Protein AF-A0A6G3WTH9-F1 (afdb_monomer_lite)

Structure (mmCIF, N/CA/C/O backbone):
data_AF-A0A6G3WTH9-F1
#
_entry.id   AF-A0A6G3WTH9-F1
#
loop_
_atom_site.group_PDB
_atom_site.id
_atom_site.type_symbol
_atom_site.label_atom_id
_atom_site.label_alt_id
_atom_site.label_comp_id
_atom_site.label_asym_id
_atom_site.label_entity_id
_atom_site.label_seq_id
_atom_site.pdbx_PDB_ins_code
_atom_site.Cartn_x
_atom_site.Cartn_y
_atom_site.Cartn_z
_atom_site.occupancy
_atom_site.B_iso_or_equiv
_atom_site.auth_seq_id
_atom_site.auth_comp_id
_atom_site.auth_asym_id
_atom_site.auth_atom_id
_atom_site.pdbx_PDB_model_num
ATOM 1 N N . THR A 1 1 ? 22.459 -7.379 -3.819 1.00 84.38 1 THR A N 1
ATOM 2 C CA . THR A 1 1 ? 21.627 -8.199 -4.726 1.00 84.38 1 THR A CA 1
ATOM 3 C C . THR A 1 1 ? 22.446 -9.076 -5.655 1.00 84.38 1 THR A C 1
ATOM 5 O O . THR A 1 1 ? 22.288 -10.279 -5.561 1.00 84.38 1 THR A O 1
ATOM 8 N N . VAL A 1 2 ? 23.365 -8.539 -6.473 1.00 90.06 2 VAL A N 1
ATOM 9 C CA . VAL A 1 2 ? 24.174 -9.341 -7.427 1.00 90.06 2 VAL A CA 1
ATOM 10 C C . VAL A 1 2 ? 24.907 -10.521 -6.771 1.00 90.06 2 VAL A C 1
ATOM 12 O O . VAL A 1 2 ? 24.805 -11.650 -7.240 1.00 90.06 2 VAL A O 1
ATOM 15 N N . GLN A 1 3 ? 25.623 -10.276 -5.668 1.00 92.31 3 GLN A N 1
ATOM 16 C CA . GLN A 1 3 ? 26.340 -11.334 -4.942 1.00 92.31 3 GLN A CA 1
ATOM 17 C C . GLN A 1 3 ? 25.394 -12.414 -4.397 1.00 92.31 3 GLN A C 1
ATOM 19 O O . GLN A 1 3 ? 25.683 -13.594 -4.553 1.00 92.31 3 GLN A O 1
ATOM 24 N N . ALA A 1 4 ? 24.259 -12.012 -3.815 1.00 92.44 4 ALA A N 1
ATOM 25 C CA . ALA A 1 4 ? 23.253 -12.938 -3.295 1.00 92.44 4 ALA A CA 1
ATOM 26 C C . ALA A 1 4 ? 22.642 -13.794 -4.417 1.00 92.44 4 ALA A C 1
ATOM 28 O O . ALA A 1 4 ? 22.659 -15.012 -4.329 1.00 92.44 4 ALA A O 1
ATOM 29 N N . ALA A 1 5 ? 22.230 -13.174 -5.529 1.00 92.81 5 ALA A N 1
ATOM 30 C CA . ALA A 1 5 ? 21.673 -13.885 -6.680 1.00 92.81 5 ALA A CA 1
ATOM 31 C C . ALA A 1 5 ? 22.650 -14.917 -7.271 1.00 92.81 5 ALA A C 1
ATOM 33 O O . ALA A 1 5 ? 22.243 -16.016 -7.637 1.00 92.81 5 ALA A O 1
ATOM 34 N N . ARG A 1 6 ? 23.953 -14.601 -7.319 1.00 93.69 6 ARG A N 1
ATOM 35 C CA . ARG A 1 6 ? 24.988 -15.562 -7.739 1.00 93.69 6 ARG A CA 1
ATOM 36 C C . ARG A 1 6 ? 25.170 -16.703 -6.740 1.00 93.69 6 ARG A C 1
ATOM 38 O O . ARG A 1 6 ? 25.320 -17.844 -7.167 1.00 93.69 6 ARG A O 1
ATOM 45 N N . ALA A 1 7 ? 25.183 -16.399 -5.443 1.00 95.75 7 ALA A N 1
ATOM 46 C CA . ALA A 1 7 ? 25.324 -17.404 -4.391 1.00 95.75 7 ALA A CA 1
ATOM 47 C C . ALA A 1 7 ? 24.156 -18.402 -4.410 1.00 95.75 7 ALA A C 1
ATOM 49 O O . ALA A 1 7 ? 24.383 -19.609 -4.349 1.00 95.75 7 ALA A O 1
ATOM 50 N N . ASP A 1 8 ? 22.940 -17.894 -4.602 1.00 95.12 8 ASP A N 1
ATOM 51 C CA . ASP A 1 8 ? 21.710 -18.686 -4.631 1.00 95.12 8 ASP A CA 1
ATOM 52 C C . ASP A 1 8 ? 21.430 -19.320 -6.004 1.00 95.12 8 ASP A C 1
ATOM 54 O O . ASP A 1 8 ? 20.481 -20.088 -6.142 1.00 95.12 8 ASP A O 1
ATOM 58 N N . ARG A 1 9 ? 22.255 -19.025 -7.023 1.00 94.88 9 ARG A N 1
ATOM 59 C CA . ARG A 1 9 ? 22.055 -19.446 -8.424 1.00 94.88 9 ARG A CA 1
ATOM 60 C C . ARG A 1 9 ? 20.653 -19.102 -8.938 1.00 94.88 9 ARG A C 1
ATOM 62 O O . ARG A 1 9 ? 19.998 -19.931 -9.564 1.00 94.88 9 ARG A O 1
ATOM 69 N N . ALA A 1 10 ? 20.205 -17.883 -8.649 1.00 96.19 10 ALA A N 1
ATOM 70 C CA . ALA A 1 10 ? 18.892 -17.406 -9.053 1.00 96.19 10 ALA A CA 1
ATOM 71 C C . ALA A 1 10 ? 18.735 -17.435 -10.583 1.00 96.19 10 ALA A C 1
ATOM 73 O O . ALA A 1 10 ? 19.622 -16.994 -11.312 1.00 96.19 10 ALA A O 1
ATOM 74 N N . ASP A 1 11 ? 17.584 -17.914 -11.044 1.00 97.06 11 ASP A N 1
ATOM 75 C CA . ASP A 1 11 ? 17.131 -17.914 -12.440 1.00 97.06 11 ASP A CA 1
ATOM 76 C C . ASP A 1 11 ? 16.075 -16.826 -12.718 1.00 97.06 11 ASP A C 1
ATOM 78 O O . ASP A 1 11 ? 15.729 -16.566 -13.868 1.00 97.06 11 ASP A O 1
ATOM 82 N N . LEU A 1 12 ? 15.589 -16.163 -11.666 1.00 97.06 12 LEU A N 1
ATOM 83 C CA . LEU A 1 12 ? 14.610 -15.082 -11.693 1.00 97.06 12 LEU A CA 1
ATOM 84 C C . LEU A 1 12 ? 14.844 -14.144 -10.504 1.00 97.06 12 LEU A C 1
ATOM 86 O O . LEU A 1 12 ? 15.147 -14.579 -9.392 1.00 97.06 12 LEU A O 1
ATOM 90 N N . LEU A 1 13 ? 14.626 -12.847 -10.714 1.00 96.75 13 LEU A N 1
ATOM 91 C CA . LEU A 1 13 ? 14.564 -11.860 -9.642 1.00 96.75 13 LEU A CA 1
ATOM 92 C C . LEU A 1 13 ? 13.129 -11.358 -9.447 1.00 96.75 13 LEU A C 1
ATOM 94 O O . LEU A 1 13 ? 12.398 -11.120 -10.403 1.00 96.75 13 LEU A O 1
ATOM 98 N N . ILE A 1 14 ? 12.729 -11.154 -8.194 1.00 95.12 14 ILE A N 1
ATOM 99 C CA . ILE A 1 14 ? 11.454 -10.518 -7.847 1.00 95.12 14 ILE A CA 1
ATOM 100 C C . ILE A 1 14 ? 11.760 -9.249 -7.062 1.00 95.12 14 ILE A C 1
ATOM 102 O O . ILE A 1 14 ? 12.599 -9.244 -6.160 1.00 95.12 14 ILE A O 1
ATOM 106 N N . THR A 1 15 ? 11.090 -8.158 -7.411 1.00 94.50 15 THR A N 1
ATOM 107 C CA . THR A 1 15 ? 11.250 -6.874 -6.729 1.00 94.50 15 THR A CA 1
ATOM 108 C C . THR A 1 15 ? 9.917 -6.166 -6.539 1.00 94.50 15 THR A C 1
ATOM 110 O O . THR A 1 15 ? 8.869 -6.670 -6.929 1.00 94.50 15 THR A O 1
ATOM 113 N N . SER A 1 16 ? 9.951 -4.985 -5.931 1.00 91.06 16 SER A N 1
ATOM 114 C CA . SER A 1 16 ? 8.817 -4.066 -5.878 1.00 91.06 16 SER A CA 1
ATOM 115 C C . SER A 1 16 ? 9.135 -2.774 -6.623 1.00 91.06 16 SER A C 1
ATOM 117 O O . SER A 1 16 ? 10.304 -2.436 -6.824 1.00 91.06 16 SER A O 1
ATOM 119 N N . VAL A 1 17 ? 8.092 -2.010 -6.947 1.00 87.69 17 VAL A N 1
ATOM 120 C CA . VAL A 1 17 ? 8.199 -0.656 -7.529 1.00 87.69 17 VAL A CA 1
ATOM 121 C C . VAL A 1 17 ? 8.953 0.349 -6.645 1.00 87.69 17 VAL A C 1
ATOM 123 O O . VAL A 1 17 ? 9.206 1.462 -7.075 1.00 87.69 17 VAL A O 1
ATOM 126 N N . LEU A 1 18 ? 9.317 -0.028 -5.413 1.00 83.31 18 LEU A N 1
ATOM 127 C CA . LEU A 1 18 ? 10.102 0.786 -4.479 1.00 83.31 18 LEU A CA 1
ATOM 128 C C . LEU A 1 18 ? 11.569 0.321 -4.371 1.00 83.31 18 LEU A C 1
ATOM 130 O O . LEU A 1 18 ? 12.326 0.841 -3.553 1.00 83.31 18 LEU A O 1
ATOM 134 N N . CYS A 1 19 ? 11.981 -0.697 -5.138 1.00 86.94 19 CYS A N 1
ATOM 135 C CA . CYS A 1 19 ? 13.286 -1.354 -5.004 1.00 86.94 19 CYS A CA 1
ATOM 136 C C . CYS A 1 19 ? 14.000 -1.513 -6.361 1.00 86.94 19 CYS A C 1
ATOM 138 O O . CYS A 1 19 ? 14.169 -2.621 -6.875 1.00 86.94 19 CYS A O 1
ATOM 140 N N . HIS A 1 20 ? 14.470 -0.402 -6.937 1.00 84.00 20 HIS A N 1
ATOM 141 C CA . HIS A 1 20 ? 15.071 -0.392 -8.283 1.00 84.00 20 HIS A CA 1
ATOM 142 C C . HIS A 1 20 ? 16.437 -1.092 -8.362 1.00 84.00 20 HIS A C 1
ATOM 144 O O . HIS A 1 20 ? 16.828 -1.555 -9.428 1.00 84.00 20 HIS A O 1
ATOM 150 N N . GLY A 1 21 ? 17.157 -1.245 -7.245 1.00 88.62 21 GLY A N 1
ATOM 151 C CA . GLY A 1 21 ? 18.463 -1.920 -7.233 1.00 88.62 21 GLY A CA 1
ATOM 152 C C . GLY A 1 21 ? 18.420 -3.379 -7.713 1.00 88.62 21 GLY A C 1
ATOM 153 O O . GLY A 1 21 ? 19.419 -3.899 -8.205 1.00 88.62 21 GLY A O 1
ATOM 154 N N . THR A 1 22 ? 17.266 -4.045 -7.615 1.00 92.00 22 THR A N 1
ATOM 155 C CA . THR A 1 22 ? 17.083 -5.395 -8.171 1.00 92.00 22 THR A CA 1
ATOM 156 C C . THR A 1 22 ? 16.964 -5.384 -9.694 1.00 92.00 22 THR A C 1
ATOM 158 O O . THR A 1 22 ? 17.438 -6.322 -10.325 1.00 92.00 22 THR A O 1
ATOM 161 N N . LEU A 1 23 ? 16.412 -4.322 -10.291 1.00 91.25 23 LEU A N 1
ATOM 162 C CA . LEU A 1 23 ? 16.371 -4.158 -11.749 1.00 91.25 23 LEU A CA 1
ATOM 163 C C . LEU A 1 23 ? 17.790 -4.021 -12.310 1.00 91.25 23 LEU A C 1
ATOM 165 O O . LEU A 1 23 ? 18.148 -4.741 -13.233 1.00 91.25 23 LEU A O 1
ATOM 169 N N . LEU A 1 24 ? 18.642 -3.215 -11.665 1.00 90.56 24 LEU A N 1
ATOM 170 C CA . LEU A 1 24 ? 20.060 -3.135 -12.033 1.00 90.56 24 LEU A CA 1
ATOM 171 C C . LEU A 1 24 ? 20.765 -4.489 -11.927 1.00 90.56 24 LEU A C 1
ATOM 173 O O . LEU A 1 24 ? 21.544 -4.862 -12.799 1.00 90.56 24 LEU A O 1
ATOM 177 N N . ALA A 1 25 ? 20.505 -5.234 -10.849 1.00 92.25 25 ALA A N 1
ATOM 178 C CA . ALA A 1 25 ? 21.088 -6.559 -10.680 1.00 92.25 25 ALA A CA 1
ATOM 179 C C . ALA A 1 25 ? 20.634 -7.525 -11.784 1.00 92.25 25 ALA A C 1
ATOM 181 O O . ALA A 1 25 ? 21.444 -8.336 -12.225 1.00 92.25 25 ALA A O 1
ATOM 182 N N . ALA A 1 26 ? 19.381 -7.416 -12.236 1.00 92.88 26 ALA A N 1
ATOM 183 C CA . ALA A 1 26 ? 18.846 -8.189 -13.351 1.00 92.88 26 ALA A CA 1
ATOM 184 C C . ALA A 1 26 ? 19.580 -7.879 -14.658 1.00 92.88 26 ALA A C 1
ATOM 186 O O . ALA A 1 26 ? 19.938 -8.804 -15.376 1.00 92.88 26 ALA A O 1
ATOM 187 N N . GLU A 1 27 ? 19.873 -6.605 -14.936 1.00 91.38 27 GLU A N 1
ATOM 188 C CA . GLU A 1 27 ? 20.644 -6.213 -16.122 1.00 91.38 27 GLU A CA 1
ATOM 189 C C . GLU A 1 27 ? 22.097 -6.694 -16.063 1.00 91.38 27 GLU A C 1
ATOM 191 O O . GLU A 1 27 ? 22.611 -7.228 -17.040 1.00 91.38 27 GLU A O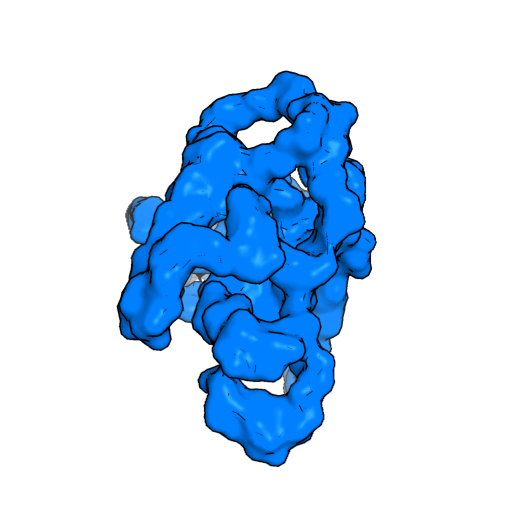 1
ATOM 196 N N . VAL A 1 28 ? 22.756 -6.567 -14.907 1.00 91.12 28 VAL A N 1
ATOM 197 C CA . VAL A 1 28 ? 24.153 -7.009 -14.723 1.00 91.12 28 VAL A CA 1
ATOM 198 C C . VAL A 1 28 ? 24.303 -8.528 -14.834 1.00 91.12 28 VAL A C 1
ATOM 200 O O . VAL A 1 28 ? 25.354 -9.022 -15.242 1.00 91.12 28 VAL A O 1
ATOM 203 N N . LEU A 1 29 ? 23.289 -9.276 -14.403 1.00 92.69 29 LEU A N 1
ATOM 204 C CA . LEU A 1 29 ? 23.302 -10.738 -14.404 1.00 92.69 29 LEU A CA 1
ATOM 205 C C . LEU A 1 29 ? 22.615 -11.355 -15.624 1.00 92.69 29 LEU A C 1
ATOM 207 O O . LEU A 1 29 ? 22.658 -12.573 -15.753 1.00 92.69 29 LEU A O 1
ATOM 211 N N . ASP A 1 30 ? 21.993 -10.535 -16.470 1.00 92.44 30 ASP A N 1
ATOM 212 C CA . ASP A 1 30 ? 21.116 -10.962 -17.563 1.00 92.44 30 ASP A CA 1
ATOM 213 C C . ASP A 1 30 ? 20.040 -11.972 -17.115 1.00 92.44 30 ASP A C 1
ATOM 215 O O . ASP A 1 30 ? 19.795 -13.001 -17.741 1.00 92.44 30 ASP A O 1
ATOM 219 N N . LEU A 1 31 ? 19.402 -11.690 -15.973 1.00 95.69 31 LEU A N 1
ATOM 220 C CA . LEU A 1 31 ? 18.321 -12.513 -15.425 1.00 95.69 31 LEU A CA 1
ATOM 221 C C . LEU A 1 31 ? 16.953 -11.890 -15.715 1.00 95.69 31 LEU A C 1
ATOM 223 O O . LEU A 1 31 ? 16.828 -10.661 -15.731 1.00 95.69 31 LEU A O 1
ATOM 227 N N . PRO A 1 32 ? 15.895 -12.695 -15.906 1.00 95.62 32 PRO A N 1
ATOM 228 C CA . PRO A 1 32 ? 14.528 -12.203 -15.857 1.00 95.62 32 PRO A CA 1
ATOM 229 C C . PRO A 1 32 ? 14.220 -11.514 -14.519 1.00 95.62 32 PRO A C 1
ATOM 231 O O . PRO A 1 32 ? 14.709 -11.931 -13.464 1.00 95.62 32 PRO A O 1
ATOM 234 N N . VAL A 1 33 ? 13.379 -10.480 -14.541 1.00 96.06 33 VAL A N 1
ATOM 235 C CA . VAL A 1 33 ? 12.911 -9.787 -13.335 1.00 96.06 33 VAL A CA 1
ATOM 236 C C . VAL A 1 33 ? 11.426 -9.468 -13.389 1.00 96.06 33 VAL A C 1
ATOM 238 O O . VAL A 1 33 ? 10.923 -8.891 -14.347 1.00 96.06 33 VAL A O 1
ATOM 241 N N . VAL A 1 34 ? 10.721 -9.803 -12.313 1.00 96.50 34 VAL A N 1
ATOM 242 C CA . VAL A 1 34 ? 9.305 -9.487 -12.122 1.00 96.50 34 VAL A CA 1
ATOM 243 C C . VAL A 1 34 ? 9.168 -8.407 -11.055 1.00 96.50 34 VAL A C 1
ATOM 245 O O . VAL A 1 34 ? 9.731 -8.505 -9.962 1.00 96.50 34 VAL A O 1
ATOM 248 N N . VAL A 1 35 ? 8.392 -7.373 -11.361 1.00 95.50 35 VAL A N 1
ATOM 249 C CA . VAL A 1 35 ? 8.099 -6.272 -10.445 1.00 95.50 35 VAL A CA 1
ATOM 250 C C . VAL A 1 35 ? 6.707 -6.469 -9.860 1.00 95.50 35 VAL A C 1
ATOM 252 O O . VAL A 1 35 ? 5.727 -6.570 -10.588 1.00 95.50 35 VAL A O 1
ATOM 255 N N . VAL A 1 36 ? 6.596 -6.487 -8.535 1.00 94.56 36 VAL A N 1
ATOM 256 C CA . VAL A 1 36 ? 5.310 -6.454 -7.833 1.00 94.56 36 VAL A CA 1
ATOM 257 C C . VAL A 1 36 ? 4.899 -4.999 -7.619 1.00 94.56 36 VAL A C 1
ATOM 259 O O . VAL A 1 36 ? 5.597 -4.216 -6.965 1.00 94.56 36 VAL A O 1
ATOM 262 N N . GLY A 1 37 ? 3.759 -4.646 -8.203 1.00 92.19 37 GLY A N 1
ATOM 263 C CA . GLY A 1 37 ? 3.186 -3.311 -8.209 1.00 92.19 37 GLY A CA 1
ATOM 264 C C . GLY A 1 37 ? 2.257 -3.006 -7.038 1.00 92.19 37 GLY A C 1
ATOM 265 O O . GLY A 1 37 ? 2.093 -3.763 -6.072 1.00 92.19 37 GLY A O 1
ATOM 266 N N . LEU A 1 38 ? 1.645 -1.831 -7.133 1.00 92.25 38 LEU A N 1
ATOM 267 C CA . LEU A 1 38 ? 0.606 -1.365 -6.222 1.00 92.25 38 LEU A CA 1
ATOM 268 C C . LEU A 1 38 ? -0.768 -1.883 -6.674 1.00 92.25 38 LEU A C 1
ATOM 270 O O . LEU A 1 38 ? -0.853 -2.825 -7.459 1.00 92.25 38 LEU A O 1
ATOM 274 N N . SER A 1 39 ? -1.841 -1.338 -6.107 1.00 92.62 39 SER A N 1
ATOM 275 C CA . SER A 1 39 ? -3.217 -1.708 -6.471 1.00 92.62 39 SER A CA 1
ATOM 276 C C . SER A 1 39 ? -3.660 -1.141 -7.820 1.00 92.62 39 SER A C 1
ATOM 278 O O . SER A 1 39 ? -4.511 -1.744 -8.454 1.00 92.62 39 SER A O 1
ATOM 280 N N . VAL A 1 40 ? -3.044 -0.060 -8.290 1.00 91.62 40 VAL A N 1
ATOM 281 C CA . VAL A 1 40 ? -3.293 0.518 -9.617 1.00 91.62 40 VAL A CA 1
ATOM 282 C C . VAL A 1 40 ? -1.980 0.734 -10.354 1.00 91.62 40 VAL A C 1
ATOM 284 O O . VAL A 1 40 ? -0.912 0.840 -9.733 1.00 91.62 40 VAL A O 1
ATOM 287 N N . HIS A 1 41 ? -2.051 0.810 -11.679 1.00 91.75 41 HIS A N 1
ATOM 288 C CA . HIS A 1 41 ? -0.951 1.299 -12.501 1.00 91.75 41 HIS A CA 1
ATOM 289 C C . HIS A 1 41 ? -0.689 2.771 -12.168 1.00 91.75 41 HIS A C 1
ATOM 291 O O . HIS A 1 41 ? -1.634 3.535 -11.993 1.00 91.75 41 HIS A O 1
ATOM 297 N N . LEU A 1 42 ? 0.573 3.199 -12.087 1.00 89.12 42 LEU A N 1
ATOM 298 C CA . LEU A 1 42 ? 0.930 4.585 -11.718 1.00 89.12 42 LEU A CA 1
ATOM 299 C C . LEU A 1 42 ? 1.447 5.425 -12.885 1.00 89.12 42 LEU A C 1
ATOM 301 O O . LEU A 1 42 ? 1.619 6.638 -12.749 1.00 89.12 42 LEU A O 1
ATOM 305 N N . TRP A 1 43 ? 1.752 4.772 -13.998 1.00 90.31 43 TRP A N 1
ATOM 306 C CA . TRP A 1 43 ? 2.388 5.384 -15.154 1.00 90.31 43 TRP A CA 1
ATOM 307 C C . TRP A 1 43 ? 1.398 5.555 -16.288 1.00 90.31 43 TRP A C 1
ATOM 309 O O . TRP A 1 43 ? 0.211 5.251 -16.140 1.00 90.31 43 TRP A O 1
ATOM 319 N N . ASP A 1 44 ? 1.899 6.068 -17.404 1.00 89.50 44 ASP A N 1
ATOM 320 C CA . ASP A 1 44 ? 1.091 6.278 -18.594 1.00 89.50 44 ASP A CA 1
ATOM 321 C C . ASP A 1 44 ? 0.430 4.974 -19.046 1.00 89.50 44 ASP A C 1
ATOM 323 O O . ASP A 1 44 ? 1.028 3.888 -19.023 1.00 89.50 44 ASP A O 1
ATOM 327 N N . TYR A 1 45 ? -0.829 5.113 -19.443 1.00 90.12 45 TYR A N 1
ATOM 328 C CA . TYR A 1 45 ? -1.538 4.107 -20.209 1.00 90.12 45 TYR A CA 1
ATOM 329 C C . TYR A 1 45 ? -1.075 4.157 -21.669 1.00 90.12 45 TYR A C 1
ATOM 331 O O . TYR A 1 45 ? -0.567 5.173 -22.145 1.00 90.12 45 TYR A O 1
ATOM 339 N N . ARG A 1 46 ? -1.253 3.054 -22.399 1.00 89.00 46 ARG A N 1
ATOM 340 C CA . ARG A 1 46 ? -1.071 3.030 -23.857 1.00 89.00 46 ARG A CA 1
ATOM 341 C C . ARG A 1 46 ? -2.112 3.902 -24.556 1.00 89.00 46 ARG A C 1
ATOM 343 O O . ARG A 1 46 ? -1.788 4.565 -25.537 1.00 89.00 46 ARG A O 1
ATOM 350 N N . ALA A 1 47 ? -3.340 3.868 -24.049 1.00 88.12 47 ALA A N 1
ATOM 351 C CA . ALA A 1 47 ? -4.486 4.634 -24.515 1.00 88.12 47 ALA A CA 1
ATOM 352 C C . ALA A 1 47 ? -5.538 4.741 -23.394 1.00 88.12 47 ALA A C 1
ATOM 354 O O . ALA A 1 47 ? -5.461 4.019 -22.396 1.00 88.12 47 ALA A O 1
ATOM 355 N N . GLY A 1 48 ? -6.517 5.629 -23.577 1.00 87.31 48 GLY A N 1
ATOM 356 C CA . GLY A 1 48 ? -7.625 5.833 -22.642 1.00 87.31 48 GLY A CA 1
ATOM 357 C C . GLY A 1 48 ? -7.202 6.454 -21.310 1.00 87.31 48 GLY A C 1
ATOM 358 O O . GLY A 1 48 ? -6.228 7.205 -21.248 1.00 87.31 48 GLY A O 1
ATOM 359 N N . GLY A 1 49 ? -7.950 6.141 -20.247 1.00 82.12 49 GLY A N 1
ATOM 360 C CA . GLY A 1 49 ? -7.868 6.870 -18.978 1.00 82.12 49 GLY A CA 1
ATOM 361 C C . GLY A 1 49 ? -8.636 8.192 -19.020 1.00 82.12 49 GLY A C 1
ATOM 362 O O . GLY A 1 49 ? -8.227 9.166 -18.387 1.00 82.12 49 GLY A O 1
ATOM 363 N N . ASP A 1 50 ? -9.714 8.227 -19.808 1.00 76.88 50 ASP A N 1
ATOM 364 C CA . ASP A 1 50 ? -10.554 9.408 -19.970 1.00 76.88 50 ASP A CA 1
ATOM 365 C C . ASP A 1 50 ? -11.092 9.865 -18.606 1.00 76.88 50 ASP A C 1
ATOM 367 O O . ASP A 1 50 ? -11.358 9.057 -17.713 1.00 76.88 50 ASP A O 1
ATOM 371 N N . ASP A 1 51 ? -11.220 11.181 -18.444 1.00 76.69 51 ASP A N 1
ATOM 372 C CA . ASP A 1 51 ? -11.685 11.830 -17.217 1.00 76.69 51 ASP A CA 1
ATOM 373 C C . ASP A 1 51 ? -10.829 11.570 -15.961 1.00 76.69 51 ASP A C 1
ATOM 375 O O . ASP A 1 51 ? -11.294 11.859 -14.856 1.00 76.69 51 ASP A O 1
ATOM 379 N N . GLU A 1 52 ? -9.579 11.089 -16.088 1.00 82.12 52 GLU A N 1
ATOM 380 C CA . GLU A 1 52 ? -8.650 11.047 -14.950 1.00 82.12 52 GLU A CA 1
ATOM 381 C C . GLU A 1 52 ? -8.497 12.468 -14.368 1.00 82.12 52 GLU A C 1
ATOM 383 O O . GLU A 1 52 ? -7.951 13.369 -15.021 1.00 82.12 52 GLU A O 1
ATOM 388 N N . PRO A 1 53 ? -8.984 12.714 -13.138 1.00 76.50 53 PRO A N 1
ATOM 389 C CA . PRO A 1 53 ? -8.871 14.021 -12.522 1.00 76.50 53 PRO A CA 1
ATOM 390 C C . PRO A 1 53 ? -7.397 14.336 -12.228 1.00 76.50 53 PRO A C 1
ATOM 392 O O . PRO A 1 53 ? -6.602 13.426 -11.980 1.00 76.50 53 PRO A O 1
ATOM 395 N N . PRO A 1 54 ? -7.004 15.621 -12.164 1.00 70.38 54 PRO A N 1
ATOM 396 C CA . PRO A 1 54 ? -5.643 16.028 -11.814 1.00 70.38 54 PRO A CA 1
ATOM 397 C C . PRO A 1 54 ? -5.369 15.841 -10.305 1.00 70.38 54 PRO A C 1
ATOM 399 O O . PRO A 1 54 ? -5.060 16.789 -9.581 1.00 70.38 54 PRO A O 1
ATOM 402 N N . LEU A 1 55 ? -5.517 14.614 -9.799 1.00 66.25 55 LEU A N 1
ATOM 403 C CA . LEU A 1 55 ? -5.303 14.236 -8.405 1.00 66.25 55 LEU A CA 1
ATOM 404 C C . LEU A 1 55 ? -3.805 14.035 -8.155 1.00 66.25 55 LEU A C 1
ATOM 406 O O . LEU A 1 55 ? -3.248 12.939 -8.230 1.00 66.25 55 LEU A O 1
ATOM 410 N N . GLY A 1 56 ? -3.126 15.139 -7.851 1.00 69.06 56 GLY A N 1
ATOM 411 C CA . GLY A 1 56 ? -1.698 15.145 -7.551 1.00 69.06 56 GLY A CA 1
ATOM 412 C C . GLY A 1 56 ? -0.832 15.212 -8.809 1.00 69.06 56 GLY A C 1
ATOM 413 O O . GLY A 1 56 ? -1.037 16.068 -9.667 1.00 69.06 56 GLY A O 1
ATOM 414 N N . ARG A 1 57 ? 0.201 14.362 -8.896 1.00 74.19 57 ARG A N 1
ATOM 415 C CA . ARG A 1 57 ? 1.119 14.359 -10.049 1.00 74.19 57 ARG A CA 1
ATOM 416 C C . ARG A 1 57 ? 0.489 13.595 -11.221 1.00 74.19 57 ARG A C 1
ATOM 418 O O . ARG A 1 57 ? 0.070 12.465 -11.005 1.00 74.19 57 ARG A O 1
ATOM 425 N N . PRO A 1 58 ? 0.481 14.134 -12.451 1.00 81.44 58 PRO A N 1
ATOM 426 C CA . PRO A 1 58 ? 0.071 13.383 -13.637 1.00 81.44 58 PRO A CA 1
ATOM 427 C C . PRO A 1 58 ? 0.915 12.120 -13.852 1.00 81.44 58 PRO A C 1
ATOM 429 O O . PRO A 1 58 ? 2.116 12.120 -13.557 1.00 81.44 58 PRO A O 1
ATOM 432 N N . ARG A 1 59 ? 0.317 11.073 -14.435 1.00 86.75 59 ARG A N 1
ATOM 433 C CA . ARG A 1 59 ? 1.009 9.837 -14.859 1.00 86.75 59 ARG A CA 1
ATOM 434 C C . ARG A 1 59 ? 2.246 10.123 -15.705 1.00 86.75 59 ARG A C 1
ATOM 436 O O . ARG A 1 59 ? 3.319 9.617 -15.389 1.00 86.75 59 ARG A O 1
ATOM 443 N N . LEU A 1 60 ? 2.135 11.068 -16.638 1.00 86.19 60 LEU A N 1
ATOM 444 C CA . LEU A 1 60 ? 3.236 11.486 -17.507 1.00 86.19 60 LEU A CA 1
ATOM 445 C C . LEU A 1 60 ? 4.449 11.993 -16.722 1.00 86.19 60 LEU A C 1
ATOM 447 O O . LEU A 1 60 ? 5.599 11.688 -17.050 1.00 86.19 60 LEU A O 1
ATOM 451 N N . ASN A 1 61 ? 4.204 12.756 -15.654 1.00 87.00 61 ASN A N 1
ATOM 452 C CA . ASN A 1 61 ? 5.276 13.244 -14.794 1.00 87.00 61 ASN A CA 1
ATOM 453 C C . ASN A 1 61 ? 5.906 12.086 -14.017 1.00 87.00 61 ASN A C 1
ATOM 455 O O . ASN A 1 61 ? 7.131 12.000 -13.968 1.00 87.00 61 ASN A O 1
ATOM 459 N N . ARG A 1 62 ? 5.097 11.152 -13.491 1.00 87.81 62 ARG A N 1
ATOM 460 C CA . ARG A 1 62 ? 5.606 9.943 -12.819 1.00 87.81 62 ARG A CA 1
ATOM 461 C C . ARG A 1 62 ? 6.451 9.087 -13.762 1.00 87.81 62 ARG A C 1
ATOM 463 O O . ARG A 1 62 ? 7.509 8.616 -13.357 1.00 87.81 62 ARG A O 1
ATOM 470 N N . THR A 1 63 ? 6.026 8.914 -15.014 1.00 89.38 63 THR A N 1
ATOM 471 C CA . THR A 1 63 ? 6.787 8.205 -16.054 1.00 89.38 63 THR A CA 1
ATOM 472 C C . THR A 1 63 ? 8.144 8.861 -16.273 1.00 89.38 63 THR A C 1
ATOM 474 O O . THR A 1 63 ? 9.173 8.190 -16.204 1.00 89.38 63 THR A O 1
ATOM 477 N N . ARG A 1 64 ? 8.164 10.179 -16.499 1.00 89.19 64 ARG A N 1
ATOM 478 C CA . ARG A 1 64 ? 9.400 10.925 -16.761 1.00 89.19 64 ARG A CA 1
ATOM 479 C C . ARG A 1 64 ? 10.363 10.874 -15.578 1.00 89.19 64 ARG A C 1
ATOM 481 O O . ARG A 1 64 ? 11.533 10.560 -15.771 1.00 89.19 64 ARG A O 1
ATOM 488 N N . GLU A 1 65 ? 9.869 11.160 -14.376 1.00 88.69 65 GLU A N 1
ATOM 489 C CA . GLU A 1 65 ? 10.666 11.138 -13.144 1.00 88.69 65 GLU A CA 1
ATOM 490 C C . GLU A 1 65 ? 11.268 9.755 -12.909 1.00 88.69 65 GLU A C 1
ATOM 492 O O . GLU A 1 65 ? 12.457 9.633 -12.628 1.00 88.69 65 GLU A O 1
ATOM 497 N N . MET A 1 66 ? 10.469 8.705 -13.090 1.00 88.75 66 MET A N 1
ATOM 498 C CA . MET A 1 66 ? 10.920 7.336 -12.892 1.00 88.75 66 MET A CA 1
ATOM 499 C C . MET A 1 66 ? 12.014 6.928 -13.887 1.00 88.75 66 MET A C 1
ATOM 501 O O . MET A 1 66 ? 13.016 6.330 -13.496 1.00 88.75 66 MET A O 1
ATOM 505 N N . ARG A 1 67 ? 11.857 7.286 -15.169 1.00 88.69 67 ARG A N 1
ATOM 506 C CA . ARG A 1 67 ? 12.890 7.060 -16.195 1.00 88.69 67 ARG A CA 1
ATOM 507 C C . ARG A 1 67 ? 14.191 7.769 -15.835 1.00 88.69 67 ARG A C 1
ATOM 509 O O . ARG A 1 67 ? 15.254 7.158 -15.899 1.00 88.69 67 ARG A O 1
ATOM 516 N N . GLN A 1 68 ? 14.096 9.034 -15.432 1.00 89.38 68 GLN A N 1
ATOM 517 C CA . GLN A 1 68 ? 15.256 9.829 -15.047 1.00 89.38 68 GLN A CA 1
ATOM 518 C C . GLN A 1 68 ? 15.978 9.212 -13.842 1.00 89.38 68 GLN A C 1
ATOM 520 O O . GLN A 1 68 ? 17.177 8.960 -13.913 1.00 89.38 68 GLN A O 1
ATOM 525 N N . GLN A 1 69 ? 15.245 8.889 -12.774 1.00 88.62 69 GLN A N 1
ATOM 526 C CA . GLN A 1 69 ? 15.811 8.256 -11.580 1.00 88.62 69 GLN A CA 1
ATOM 527 C C . GLN A 1 69 ? 16.485 6.920 -11.906 1.00 88.62 69 GLN A C 1
ATOM 529 O O . GLN A 1 69 ? 17.536 6.603 -11.353 1.00 88.62 69 GLN A O 1
ATOM 534 N N . TYR A 1 70 ? 15.900 6.123 -12.806 1.00 88.31 70 TYR A N 1
ATOM 535 C CA . TYR A 1 70 ? 16.508 4.861 -13.212 1.00 88.31 70 TYR A CA 1
ATOM 536 C C . TYR A 1 70 ? 17.802 5.067 -14.008 1.00 88.31 70 TYR A C 1
ATOM 538 O O . TYR A 1 70 ? 18.791 4.386 -13.740 1.00 88.31 70 TYR A O 1
ATOM 546 N N . ALA A 1 71 ? 17.826 6.027 -14.938 1.00 89.44 71 ALA A N 1
ATOM 547 C CA . ALA A 1 71 ? 19.026 6.380 -15.694 1.00 89.44 71 ALA A CA 1
ATOM 548 C C . ALA A 1 71 ? 20.168 6.852 -14.775 1.00 89.44 71 ALA A C 1
ATOM 550 O O . ALA A 1 71 ? 21.286 6.356 -14.893 1.00 89.44 71 ALA A O 1
ATOM 551 N N . GLU A 1 72 ? 19.875 7.719 -13.801 1.00 90.12 72 GLU A N 1
ATOM 552 C CA . GLU A 1 72 ? 20.852 8.186 -12.805 1.00 90.12 72 GLU A CA 1
ATOM 553 C C . GLU A 1 72 ? 21.427 7.019 -11.983 1.00 90.12 72 GLU A C 1
ATOM 555 O O . GLU A 1 72 ? 22.634 6.920 -11.756 1.00 90.12 72 GLU A O 1
ATOM 560 N N . VAL A 1 73 ? 20.567 6.089 -11.562 1.00 88.50 73 VAL A N 1
ATOM 561 C CA . VAL A 1 73 ? 20.968 4.909 -10.783 1.00 88.50 73 VAL A CA 1
ATOM 562 C C . VAL A 1 73 ? 21.806 3.929 -11.620 1.00 88.50 73 VAL A C 1
ATOM 564 O O . VAL A 1 73 ? 22.732 3.313 -11.088 1.00 88.50 73 VAL A O 1
ATOM 567 N N . ARG A 1 74 ? 21.557 3.818 -12.933 1.00 90.75 74 ARG A N 1
ATOM 568 C CA . ARG A 1 74 ? 22.412 3.057 -13.863 1.00 90.75 74 ARG A CA 1
ATOM 569 C C . ARG A 1 74 ? 23.809 3.655 -13.981 1.00 90.75 74 ARG A C 1
ATOM 571 O O . ARG A 1 74 ? 24.782 2.911 -13.861 1.00 90.75 74 ARG A O 1
ATOM 578 N N . GLU A 1 75 ? 23.914 4.970 -14.162 1.00 92.12 75 GLU A N 1
ATOM 579 C CA . GLU A 1 75 ? 25.211 5.657 -14.251 1.00 92.12 75 GLU A CA 1
ATOM 580 C C . GLU A 1 75 ? 26.032 5.471 -12.974 1.00 92.12 75 GLU A C 1
ATOM 582 O O . GLU A 1 75 ? 27.212 5.125 -13.035 1.00 92.12 75 GLU A O 1
ATOM 587 N N . GLN A 1 76 ? 25.393 5.601 -11.807 1.00 90.19 76 GLN A N 1
ATOM 588 C CA . GLN A 1 76 ? 26.030 5.338 -10.511 1.00 90.19 76 GLN A CA 1
ATOM 589 C C . GLN A 1 76 ? 26.539 3.894 -10.380 1.00 90.19 76 GLN A C 1
ATOM 591 O O . GLN A 1 76 ? 27.508 3.641 -9.665 1.00 90.19 76 GLN A O 1
ATOM 596 N N . ALA A 1 77 ? 25.908 2.946 -11.076 1.00 87.56 77 ALA A N 1
ATOM 597 C CA . ALA A 1 77 ? 26.319 1.547 -11.129 1.00 87.56 77 ALA A CA 1
ATOM 598 C C . ALA A 1 77 ? 27.354 1.243 -12.235 1.00 87.56 77 ALA A C 1
ATOM 600 O O . ALA A 1 77 ? 27.732 0.083 -12.405 1.00 87.56 77 ALA A O 1
ATOM 601 N N . GLY A 1 78 ? 27.822 2.252 -12.979 1.00 89.56 78 GLY A N 1
ATOM 602 C CA . GLY A 1 78 ? 28.785 2.092 -14.073 1.00 89.56 78 GLY A CA 1
ATOM 603 C C . GLY A 1 78 ? 28.181 1.565 -15.379 1.00 89.56 78 GLY A C 1
ATOM 604 O O . GLY A 1 78 ? 28.924 1.150 -16.268 1.00 89.56 78 GLY A O 1
ATOM 605 N N . LEU A 1 79 ? 26.850 1.567 -15.504 1.00 88.31 79 LEU A N 1
ATOM 606 C CA . LEU A 1 79 ? 26.143 1.244 -16.743 1.00 88.31 79 LEU A CA 1
ATOM 607 C C . LEU A 1 79 ? 25.848 2.529 -17.537 1.00 88.31 79 LEU A C 1
ATOM 609 O O . LEU A 1 79 ? 25.663 3.587 -16.936 1.00 88.31 79 LEU A O 1
ATOM 613 N N . PRO A 1 80 ? 25.743 2.466 -18.877 1.00 88.00 80 PRO A N 1
ATOM 614 C CA . PRO A 1 80 ? 25.288 3.608 -19.664 1.00 88.00 80 PRO A CA 1
ATOM 615 C C . PRO A 1 80 ? 23.888 4.067 -19.232 1.00 88.00 80 PRO A C 1
ATOM 617 O O . PRO A 1 80 ? 22.994 3.234 -19.058 1.00 88.00 80 PRO A O 1
ATOM 620 N N . ALA A 1 81 ? 23.680 5.381 -19.101 1.00 82.19 81 ALA A N 1
ATOM 621 C CA . ALA A 1 81 ? 22.384 5.964 -18.730 1.00 82.19 81 ALA A CA 1
ATOM 622 C C . ALA A 1 81 ? 21.270 5.558 -19.710 1.00 82.19 81 ALA A C 1
ATOM 624 O O . ALA A 1 81 ? 20.181 5.153 -19.308 1.00 82.19 81 ALA A O 1
ATOM 625 N N . CYS A 1 82 ? 21.584 5.623 -21.007 1.00 79.44 82 CYS A N 1
ATOM 626 C CA . CYS A 1 82 ? 20.715 5.208 -22.103 1.00 79.44 82 CYS A CA 1
ATOM 627 C C . CYS A 1 82 ? 20.864 3.710 -22.409 1.00 79.44 82 CYS A C 1
ATOM 629 O O . CYS A 1 82 ? 21.867 3.083 -22.068 1.00 79.44 82 CYS A O 1
ATOM 631 N N . GLY A 1 83 ? 19.881 3.139 -23.110 1.00 75.75 83 GLY A N 1
ATOM 632 C CA . GLY A 1 83 ? 19.934 1.733 -23.523 1.00 75.75 83 GLY A CA 1
ATOM 633 C C . GLY A 1 83 ? 19.609 0.767 -22.386 1.00 75.75 83 GLY A C 1
ATOM 634 O O . GLY A 1 83 ? 20.272 -0.256 -22.224 1.00 75.75 83 GLY A O 1
ATOM 635 N N . SER A 1 84 ? 18.601 1.106 -21.577 1.00 82.69 84 SER A N 1
ATOM 636 C CA . SER A 1 84 ? 17.941 0.126 -20.712 1.00 82.69 84 SER A CA 1
ATOM 637 C C . SER A 1 84 ? 17.515 -1.091 -21.525 1.00 82.69 84 SER A C 1
ATOM 639 O O . SER A 1 84 ? 16.979 -0.927 -22.625 1.00 82.69 84 SER A O 1
ATOM 641 N N . ARG A 1 85 ? 17.692 -2.299 -20.967 1.00 83.25 85 ARG A N 1
ATOM 642 C CA . ARG A 1 85 ? 17.169 -3.552 -21.549 1.00 83.25 85 ARG A CA 1
ATOM 643 C C . ARG A 1 85 ? 15.696 -3.443 -21.951 1.00 83.25 85 ARG A C 1
ATOM 645 O O . ARG A 1 85 ? 15.249 -4.127 -22.866 1.00 83.25 85 ARG A O 1
ATOM 652 N N . TRP A 1 86 ? 14.945 -2.583 -21.272 1.00 85.62 86 TRP A N 1
ATOM 653 C CA . TRP A 1 86 ? 13.514 -2.422 -21.474 1.00 85.62 86 TRP A CA 1
ATOM 654 C C . TRP A 1 86 ? 13.121 -1.093 -22.140 1.00 85.62 86 TRP A C 1
ATOM 656 O O . TRP A 1 86 ? 11.954 -0.708 -22.094 1.00 85.62 86 TRP A O 1
ATOM 666 N N . GLY A 1 87 ? 14.078 -0.400 -22.762 1.00 83.31 87 GLY A N 1
ATOM 667 C CA . GLY A 1 87 ? 13.832 0.839 -23.498 1.00 83.31 87 GLY A CA 1
ATOM 668 C C . GLY A 1 87 ? 13.278 1.953 -22.611 1.00 83.31 87 GLY A C 1
ATOM 669 O O . GLY A 1 87 ? 13.777 2.184 -21.509 1.00 83.31 87 GLY A O 1
ATOM 670 N N . ASP A 1 88 ? 12.242 2.628 -23.107 1.00 77.88 88 ASP A N 1
ATOM 671 C CA . ASP A 1 88 ? 11.626 3.778 -22.451 1.00 77.88 88 ASP A CA 1
ATOM 672 C C . ASP A 1 88 ? 10.533 3.390 -21.437 1.00 77.88 88 ASP A C 1
ATOM 674 O O . ASP A 1 88 ? 9.867 4.257 -20.891 1.00 77.88 88 ASP A O 1
ATOM 678 N N . ASP A 1 89 ? 10.277 2.125 -21.124 1.00 80.06 89 ASP A N 1
ATOM 679 C CA . ASP A 1 89 ? 9.171 1.817 -20.207 1.00 80.06 89 ASP A CA 1
ATOM 680 C C . ASP A 1 89 ? 9.478 2.249 -18.746 1.00 80.06 89 ASP A C 1
ATOM 682 O O . ASP A 1 89 ? 10.605 2.085 -18.263 1.00 80.06 89 ASP A O 1
ATOM 686 N N . PRO A 1 90 ? 8.508 2.822 -18.002 1.00 75.56 90 PRO A N 1
ATOM 687 C CA . PRO A 1 90 ? 8.704 3.165 -16.597 1.00 75.56 90 PRO A CA 1
ATOM 688 C C . PRO A 1 90 ? 8.581 1.918 -15.708 1.00 75.56 90 PRO A C 1
ATOM 690 O O . PRO A 1 90 ? 7.565 1.231 -15.708 1.00 75.56 90 PRO A O 1
ATOM 693 N N . LEU A 1 91 ? 9.634 1.641 -14.935 1.00 71.81 91 LEU A N 1
ATOM 694 C CA . LEU A 1 91 ? 9.801 0.459 -14.065 1.00 71.81 91 LEU A CA 1
ATOM 695 C C . LEU A 1 91 ? 9.568 -0.892 -14.740 1.00 71.81 91 LEU A C 1
ATOM 697 O O . LEU A 1 91 ? 8.670 -1.657 -14.385 1.00 71.81 91 LEU A O 1
ATOM 701 N N . PRO A 1 92 ? 10.429 -1.227 -15.698 1.00 65.69 92 PRO A N 1
ATOM 702 C CA . PRO A 1 92 ? 9.960 -1.963 -16.851 1.00 65.69 92 PRO A CA 1
ATOM 703 C C . PRO A 1 92 ? 10.324 -3.438 -16.845 1.00 65.69 92 PRO A C 1
ATOM 705 O O . PRO A 1 92 ? 10.429 -4.009 -17.928 1.00 65.69 92 PRO A O 1
ATOM 708 N N . GLY A 1 93 ? 10.524 -4.042 -15.668 1.00 87.38 93 GLY A N 1
ATOM 709 C CA . GLY A 1 93 ? 10.864 -5.461 -15.557 1.00 87.38 93 GLY A CA 1
ATOM 710 C C . GLY A 1 93 ? 10.021 -6.346 -16.482 1.00 87.38 93 GLY A C 1
ATOM 711 O O . GLY A 1 93 ? 8.950 -5.954 -16.947 1.00 87.38 93 GLY A O 1
ATOM 712 N N . ASP A 1 94 ? 10.494 -7.554 -16.762 1.00 93.19 94 ASP A N 1
ATOM 713 C CA . ASP A 1 94 ? 9.902 -8.436 -17.776 1.00 93.19 94 ASP A CA 1
ATOM 714 C C . ASP A 1 94 ? 8.402 -8.709 -17.559 1.00 93.19 94 ASP A C 1
ATOM 716 O O . ASP A 1 94 ? 7.681 -8.987 -18.517 1.00 93.19 94 ASP A O 1
ATOM 720 N N . ALA A 1 95 ? 7.914 -8.557 -16.322 1.00 94.06 95 ALA A N 1
ATOM 721 C CA . ALA A 1 95 ? 6.502 -8.333 -16.031 1.00 94.06 95 ALA A CA 1
ATOM 722 C C . ALA A 1 95 ? 6.299 -7.371 -14.847 1.00 94.06 95 ALA A C 1
ATOM 724 O O . ALA A 1 95 ? 7.082 -7.374 -13.891 1.00 94.06 95 ALA A O 1
ATOM 725 N N . LEU A 1 96 ? 5.193 -6.619 -14.871 1.00 94.75 96 LEU A N 1
ATOM 726 C CA . LEU A 1 96 ? 4.680 -5.843 -13.738 1.00 94.75 96 LEU A CA 1
ATOM 727 C C . LEU A 1 96 ? 3.367 -6.464 -13.249 1.00 94.75 96 LEU A C 1
ATOM 729 O O . LEU A 1 96 ? 2.366 -6.467 -13.960 1.00 94.75 96 LEU A O 1
ATOM 733 N N . LEU A 1 97 ? 3.362 -6.973 -12.020 1.00 95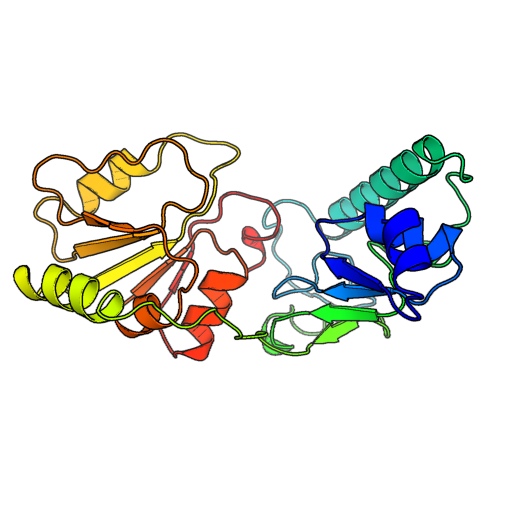.50 97 LEU A N 1
ATOM 734 C CA . LEU A 1 97 ? 2.214 -7.637 -11.412 1.00 95.50 97 LEU A CA 1
ATOM 735 C C . LEU A 1 97 ? 1.500 -6.684 -10.450 1.00 95.50 97 LEU A C 1
ATOM 737 O O . LEU A 1 97 ? 1.960 -6.466 -9.326 1.00 95.50 97 LEU A O 1
ATOM 741 N N . LEU A 1 98 ? 0.384 -6.104 -10.886 1.00 95.00 98 LEU A N 1
ATOM 742 C CA . LEU A 1 98 ? -0.450 -5.222 -10.072 1.00 95.00 98 LEU A CA 1
ATOM 743 C C . LEU A 1 98 ? -1.272 -6.036 -9.074 1.00 95.00 98 LEU A C 1
ATOM 745 O O . LEU A 1 98 ? -1.887 -7.044 -9.419 1.00 95.00 98 LEU A O 1
ATOM 749 N N . ARG A 1 99 ? -1.312 -5.575 -7.825 1.00 95.12 99 ARG A N 1
ATOM 750 C CA . ARG A 1 99 ? -2.031 -6.243 -6.733 1.00 95.12 99 ARG A CA 1
ATOM 751 C C . ARG A 1 99 ? -3.521 -5.901 -6.686 1.00 95.12 99 ARG A C 1
ATOM 753 O O . ARG A 1 99 ? -4.225 -6.376 -5.803 1.00 95.12 99 ARG A O 1
ATOM 760 N N . GLY A 1 100 ? -4.008 -5.035 -7.563 1.00 93.38 100 GLY A N 1
ATOM 761 C CA . GLY A 1 100 ? -5.422 -4.679 -7.603 1.00 93.38 100 GLY A CA 1
ATOM 762 C C . GLY A 1 100 ? -6.230 -5.509 -8.579 1.00 93.38 100 GLY A C 1
ATOM 763 O O . GLY A 1 100 ? -5.786 -6.552 -9.061 1.00 93.38 100 GLY A O 1
ATOM 764 N N . ASP A 1 101 ? -7.423 -5.001 -8.845 1.00 93.31 101 ASP A N 1
ATOM 765 C CA . ASP A 1 101 ? -8.360 -5.503 -9.838 1.00 93.31 101 ASP A CA 1
ATOM 766 C C . ASP A 1 101 ? -8.398 -4.526 -11.027 1.00 93.31 101 ASP A C 1
ATOM 768 O O . ASP A 1 101 ? -8.255 -3.322 -10.791 1.00 93.31 101 ASP A O 1
ATOM 772 N N . PRO A 1 102 ? -8.607 -4.986 -12.276 1.00 93.25 102 PRO A N 1
ATOM 773 C CA . PRO A 1 102 ? -8.791 -4.094 -13.420 1.00 93.25 102 PRO A CA 1
ATOM 774 C C . PRO A 1 102 ? -9.866 -3.020 -13.208 1.00 93.25 102 PRO A C 1
ATOM 776 O O . PRO A 1 102 ? -9.745 -1.930 -13.756 1.00 93.25 102 PRO A O 1
ATOM 779 N N . ALA A 1 103 ? -10.882 -3.286 -12.378 1.00 92.06 103 ALA A N 1
ATOM 780 C CA . ALA A 1 103 ? -11.921 -2.319 -12.026 1.00 92.06 103 ALA A CA 1
ATOM 781 C C . ALA A 1 103 ? -11.422 -1.112 -11.207 1.00 92.06 103 ALA A C 1
ATOM 783 O O . ALA A 1 103 ? -12.192 -0.182 -10.981 1.00 92.06 103 ALA A O 1
ATOM 784 N N . LEU A 1 104 ? -10.170 -1.128 -10.735 1.00 91.06 104 LEU A N 1
ATOM 785 C CA . LEU A 1 104 ? -9.534 0.016 -10.075 1.00 91.06 104 LEU A CA 1
ATOM 786 C C . LEU A 1 104 ? -8.831 0.963 -11.061 1.00 91.06 104 LEU A C 1
ATOM 788 O O . LEU A 1 104 ? -8.404 2.038 -10.653 1.00 91.06 104 LEU A O 1
ATOM 792 N N . GLU A 1 105 ? -8.673 0.579 -12.329 1.00 91.38 105 GLU A N 1
ATOM 793 C CA . GLU A 1 105 ? -8.115 1.463 -13.356 1.00 91.38 105 GLU A CA 1
ATOM 794 C C . GLU A 1 105 ? -9.187 2.413 -13.908 1.00 91.38 105 GLU A C 1
ATOM 796 O O . GLU A 1 105 ? -10.389 2.136 -13.840 1.00 91.38 105 GLU A O 1
ATOM 801 N N . TYR A 1 106 ? -8.756 3.532 -14.495 1.00 90.06 106 TYR A N 1
ATOM 802 C CA . TYR A 1 106 ? -9.686 4.460 -15.135 1.00 90.06 106 TYR A CA 1
ATOM 803 C C . TYR A 1 106 ? -10.402 3.809 -16.335 1.00 90.06 106 TYR A C 1
ATOM 805 O O . TYR A 1 106 ? -9.808 2.984 -17.038 1.00 90.06 106 TYR A O 1
ATOM 813 N N . PRO A 1 107 ? -11.668 4.175 -16.610 1.00 88.56 107 PRO A N 1
ATOM 814 C CA . PRO A 1 107 ? -12.407 3.643 -17.750 1.00 88.56 107 PRO A CA 1
ATOM 815 C C . PRO A 1 107 ? -11.638 3.782 -19.071 1.00 88.56 107 PRO A C 1
ATOM 817 O O . PRO A 1 107 ? -11.031 4.811 -19.363 1.00 88.56 107 PRO A O 1
ATOM 820 N N . GLY A 1 108 ? -11.650 2.714 -19.871 1.00 89.50 108 GLY A N 1
ATOM 821 C CA . GLY A 1 108 ? -10.970 2.674 -21.168 1.00 89.50 108 GLY A CA 1
ATOM 822 C C . GLY A 1 108 ? -9.440 2.624 -21.101 1.00 89.50 108 GLY A C 1
ATOM 823 O O . GLY A 1 108 ? -8.811 2.605 -22.153 1.00 89.50 108 GLY A O 1
ATOM 824 N N . ALA A 1 109 ? -8.831 2.594 -19.910 1.00 91.62 109 ALA A N 1
ATOM 825 C CA . ALA A 1 109 ? -7.383 2.512 -19.767 1.00 91.62 109 ALA A CA 1
ATOM 826 C C . ALA A 1 109 ? -6.821 1.217 -20.371 1.00 91.62 109 ALA A C 1
ATOM 828 O O . ALA A 1 109 ? -7.143 0.106 -19.942 1.00 91.62 109 ALA A O 1
ATOM 829 N N . GLU A 1 110 ? -5.917 1.367 -21.334 1.00 92.75 110 GLU A N 1
ATOM 830 C CA . GLU A 1 110 ? -5.155 0.262 -21.903 1.00 92.75 110 GLU A CA 1
ATOM 831 C C . GLU A 1 110 ? -3.770 0.202 -21.254 1.00 92.75 110 GLU A C 1
ATOM 833 O O . GLU A 1 110 ? -2.944 1.103 -21.416 1.00 92.75 110 GLU A O 1
ATOM 838 N N . LEU A 1 111 ? -3.489 -0.869 -20.510 1.00 92.06 111 LEU A N 1
ATOM 839 C CA . LEU A 1 111 ? -2.185 -1.061 -19.876 1.00 92.06 111 LEU A CA 1
ATOM 840 C C . LEU A 1 111 ? -1.142 -1.605 -20.872 1.00 92.06 111 LEU A C 1
ATOM 842 O O . LEU A 1 111 ? -1.503 -2.272 -21.843 1.00 92.06 111 LEU A O 1
ATOM 846 N N . PRO A 1 112 ? 0.165 -1.382 -20.641 1.00 90.38 112 PRO A N 1
ATOM 847 C CA . PRO A 1 112 ? 1.213 -2.073 -21.391 1.00 90.38 112 PRO A CA 1
ATOM 848 C C . PRO A 1 112 ? 1.113 -3.606 -21.276 1.00 90.38 112 PRO A C 1
ATOM 850 O O . PRO A 1 112 ? 0.808 -4.119 -20.205 1.00 90.38 112 PRO A O 1
ATOM 853 N N . ASP A 1 113 ? 1.456 -4.351 -22.336 1.00 89.12 113 ASP A N 1
ATOM 854 C CA . ASP A 1 113 ? 1.227 -5.816 -22.437 1.00 89.12 113 ASP A CA 1
ATOM 855 C C . ASP A 1 113 ? 1.906 -6.648 -21.332 1.00 89.12 113 ASP A C 1
ATOM 857 O O . ASP A 1 113 ? 1.484 -7.758 -20.994 1.00 89.12 113 ASP A O 1
ATOM 861 N N . ARG A 1 114 ? 2.984 -6.108 -20.755 1.00 90.88 114 ARG A N 1
ATOM 862 C CA . ARG A 1 114 ? 3.739 -6.720 -19.653 1.00 90.88 114 ARG A CA 1
ATOM 863 C C . ARG A 1 114 ? 3.108 -6.493 -18.274 1.00 90.88 114 ARG A C 1
ATOM 865 O O . ARG A 1 114 ? 3.583 -7.060 -17.290 1.00 90.88 114 ARG A O 1
ATOM 872 N N . VAL A 1 115 ? 2.078 -5.652 -18.186 1.00 93.88 115 VAL A N 1
ATOM 873 C CA . VAL A 1 115 ? 1.379 -5.315 -16.944 1.00 93.88 115 VAL A CA 1
ATOM 874 C C . VAL A 1 115 ? 0.178 -6.233 -16.778 1.00 93.88 115 VAL A C 1
ATOM 876 O O . VAL A 1 115 ? -0.643 -6.376 -17.680 1.00 93.88 115 VAL A O 1
ATOM 879 N N . ARG A 1 116 ? 0.075 -6.884 -15.618 1.00 94.06 116 ARG A N 1
ATOM 880 C CA . ARG A 1 116 ? -1.004 -7.829 -15.318 1.00 94.06 116 ARG A CA 1
ATOM 881 C C . ARG A 1 116 ? -1.524 -7.621 -13.910 1.00 94.06 116 ARG A C 1
ATOM 883 O O . ARG A 1 116 ? -0.740 -7.598 -12.964 1.00 94.06 116 ARG A O 1
ATOM 890 N N . HIS A 1 117 ? -2.839 -7.562 -13.748 1.00 95.50 117 HIS A N 1
ATOM 891 C CA . HIS A 1 117 ? -3.461 -7.680 -12.433 1.00 95.50 117 HIS A CA 1
ATOM 892 C C . HIS A 1 117 ? -3.402 -9.134 -11.958 1.00 95.50 117 HIS A C 1
ATOM 894 O O . HIS A 1 117 ? -3.834 -10.051 -12.653 1.00 95.50 117 HIS A O 1
ATOM 900 N N . VAL A 1 118 ? -2.849 -9.343 -10.764 1.00 95.62 118 VAL A N 1
ATOM 901 C CA . VAL A 1 118 ? -2.755 -10.653 -10.093 1.00 95.62 118 VAL A CA 1
ATOM 902 C C . VAL A 1 118 ? -3.563 -10.702 -8.796 1.00 95.62 118 VAL A C 1
ATOM 904 O O . VAL A 1 118 ? -3.562 -11.711 -8.089 1.00 95.62 118 VAL A O 1
ATOM 907 N N . GLY A 1 119 ? -4.260 -9.611 -8.476 1.00 94.56 119 GLY A N 1
ATOM 908 C CA . GLY A 1 119 ? -5.068 -9.491 -7.276 1.00 94.56 119 GLY A CA 1
ATOM 909 C C . GLY A 1 119 ? -4.254 -9.296 -5.986 1.00 94.56 119 GLY A C 1
ATOM 910 O O . GLY A 1 119 ? -3.028 -9.188 -5.997 1.00 94.56 119 GLY A O 1
ATOM 911 N N . PRO A 1 120 ? -4.935 -9.251 -4.830 1.00 90.50 120 PRO A N 1
ATOM 912 C CA . PRO A 1 120 ? -4.463 -8.582 -3.610 1.00 90.50 120 PRO A CA 1
ATOM 913 C C . PRO A 1 120 ? -3.291 -9.213 -2.851 1.00 90.50 120 PRO A C 1
ATOM 915 O O . PRO A 1 120 ? -2.911 -8.668 -1.819 1.00 90.50 120 PRO A O 1
ATOM 918 N N . LEU A 1 121 ? -2.722 -10.332 -3.320 1.00 91.31 121 LEU A N 1
ATOM 919 C CA . LEU A 1 121 ? -1.597 -11.043 -2.684 1.00 91.31 121 LEU A CA 1
ATOM 920 C C . LEU A 1 121 ? -1.706 -11.092 -1.144 1.00 91.31 121 LEU A C 1
ATOM 922 O O . LEU A 1 121 ? -0.860 -10.576 -0.420 1.00 91.31 121 LEU A O 1
ATOM 926 N N . ARG A 1 122 ? -2.790 -11.694 -0.642 1.00 88.19 122 ARG A N 1
ATOM 927 C CA . ARG A 1 122 ? -3.288 -11.557 0.745 1.00 88.19 122 ARG A CA 1
ATOM 928 C C . ARG A 1 122 ? -2.475 -12.287 1.824 1.00 88.19 122 ARG A C 1
ATOM 930 O O . ARG A 1 122 ? -2.994 -12.509 2.915 1.00 88.19 122 ARG A O 1
ATOM 937 N N . TRP A 1 123 ? -1.271 -12.756 1.517 1.00 92.44 123 TRP A N 1
ATOM 938 C CA . TRP A 1 123 ? -0.497 -13.509 2.497 1.00 92.44 123 TRP A CA 1
ATOM 939 C C . TRP A 1 123 ? -0.054 -12.588 3.637 1.00 92.44 123 TRP A C 1
ATOM 941 O O . TRP A 1 123 ? 0.548 -11.541 3.406 1.00 92.44 123 TRP A O 1
ATOM 951 N N . GLU A 1 124 ? -0.337 -13.006 4.866 1.00 93.25 124 GLU A N 1
ATOM 952 C CA . GLU A 1 124 ? 0.104 -12.352 6.093 1.00 93.25 124 GLU A CA 1
ATOM 953 C C . GLU A 1 124 ? 0.664 -13.421 7.047 1.00 93.25 124 GLU A C 1
ATOM 955 O O . GLU A 1 124 ? 0.177 -14.560 7.048 1.00 93.25 124 GLU A O 1
ATOM 960 N N . PRO A 1 125 ? 1.663 -13.092 7.883 1.00 94.25 125 PRO A N 1
ATOM 961 C CA . PRO A 1 125 ? 2.097 -13.968 8.961 1.00 94.25 125 PRO A CA 1
ATOM 962 C C . PRO A 1 125 ? 0.933 -14.319 9.890 1.00 94.25 125 PRO A C 1
ATOM 964 O O . PRO A 1 125 ? 0.118 -13.463 10.237 1.00 94.25 125 PRO A O 1
ATOM 967 N N . LYS A 1 126 ? 0.875 -15.574 10.343 1.00 94.50 126 LYS A N 1
ATOM 968 C CA . LYS A 1 126 ? -0.134 -15.987 11.320 1.00 94.50 126 LYS A CA 1
ATOM 969 C C . LYS A 1 126 ? 0.054 -15.190 12.623 1.00 94.50 126 LYS A C 1
ATOM 971 O O . LYS A 1 126 ? 1.188 -15.117 13.103 1.00 94.50 126 LYS A O 1
ATOM 976 N N . PRO A 1 127 ? -1.023 -14.649 13.221 1.00 96.19 127 PRO A N 1
ATOM 977 C CA . PRO A 1 127 ? -0.946 -14.051 14.545 1.00 96.19 127 PRO A CA 1
ATOM 978 C C . PRO A 1 127 ? -0.392 -15.019 15.587 1.00 96.19 127 PRO A C 1
ATOM 980 O O . PRO A 1 127 ? -0.653 -16.227 15.536 1.00 96.19 127 PRO A O 1
ATOM 983 N N . GLY A 1 128 ? 0.361 -14.479 16.543 1.00 95.75 128 GLY A N 1
ATOM 984 C CA . GLY A 1 128 ? 0.795 -15.228 17.711 1.00 95.75 128 GLY A CA 1
ATOM 985 C C . GLY A 1 128 ? -0.396 -15.645 18.589 1.00 95.75 128 GLY A C 1
ATOM 986 O O . GLY A 1 128 ? -1.481 -15.060 18.488 1.00 95.75 128 GLY A O 1
ATOM 987 N N . PRO A 1 129 ? -0.220 -16.648 19.467 1.00 96.44 129 PRO A N 1
ATOM 988 C CA . PRO A 1 129 ? -1.276 -17.085 20.378 1.00 96.44 129 PRO A CA 1
ATOM 989 C C . PRO A 1 129 ? -1.828 -15.928 21.225 1.00 96.44 129 PRO A C 1
ATOM 991 O O . PRO A 1 129 ? -1.061 -15.210 21.863 1.00 96.44 129 PRO A O 1
ATOM 994 N N . GLY A 1 130 ? -3.153 -15.752 21.233 1.00 96.00 130 GLY A N 1
ATOM 995 C CA . GLY A 1 130 ? -3.854 -14.766 22.061 1.00 96.00 130 GLY A CA 1
ATOM 996 C C . GLY A 1 130 ? -3.749 -13.310 21.596 1.00 96.00 130 GLY A C 1
ATOM 997 O O . GLY A 1 130 ? -4.362 -12.437 22.206 1.00 96.00 130 GLY A O 1
ATOM 998 N N . GLU A 1 131 ? -2.987 -13.001 20.538 1.00 96.88 131 GLU A N 1
ATOM 999 C CA . GLU A 1 131 ? -2.809 -11.606 20.120 1.00 96.88 131 GLU A CA 1
ATOM 1000 C C . GLU A 1 131 ? -4.099 -10.983 19.570 1.00 96.88 131 GLU A C 1
ATOM 1002 O O . GLU A 1 131 ? -4.359 -9.802 19.804 1.00 96.88 131 GLU A O 1
ATOM 1007 N N . VAL A 1 132 ? -4.892 -11.757 18.824 1.00 96.88 132 VAL A N 1
ATOM 1008 C CA . VAL A 1 132 ? -6.162 -11.291 18.245 1.00 96.88 132 VAL A CA 1
ATOM 1009 C C . VAL A 1 132 ? -7.219 -11.174 19.339 1.00 96.88 132 VAL A C 1
ATOM 1011 O O . VAL A 1 132 ? -7.961 -10.193 19.382 1.00 96.88 132 VAL A O 1
ATOM 1014 N N . GLU A 1 133 ? -7.262 -12.145 20.248 1.00 97.44 133 GLU A N 1
ATOM 1015 C CA . GLU A 1 133 ? -8.147 -12.165 21.409 1.00 97.44 133 GLU A CA 1
ATOM 1016 C C . GLU A 1 133 ? -7.891 -10.958 22.312 1.00 97.44 133 GLU A C 1
ATOM 1018 O O . GLU A 1 133 ? -8.839 -10.265 22.664 1.00 97.44 133 GLU A O 1
ATOM 1023 N N . ALA A 1 134 ? -6.629 -10.617 22.586 1.00 96.75 134 ALA A N 1
ATOM 1024 C CA . ALA A 1 134 ? -6.282 -9.446 23.390 1.00 96.75 134 ALA A CA 1
ATOM 1025 C C . ALA A 1 134 ? -6.799 -8.131 22.778 1.00 96.75 134 ALA A C 1
ATOM 1027 O O . ALA A 1 134 ? -7.294 -7.257 23.496 1.00 96.75 134 ALA A O 1
ATOM 1028 N N . VAL A 1 135 ? -6.717 -7.984 21.449 1.00 96.88 135 VAL A N 1
ATOM 1029 C CA . VAL A 1 135 ? -7.283 -6.820 20.746 1.00 96.88 135 VAL A CA 1
ATOM 1030 C C . VAL A 1 135 ? -8.807 -6.833 20.843 1.00 96.88 135 VAL A C 1
ATOM 1032 O O . VAL A 1 135 ? -9.401 -5.814 21.194 1.00 96.88 135 VAL A O 1
ATOM 1035 N N . ARG A 1 136 ? -9.440 -7.985 20.588 1.00 96.94 136 ARG A N 1
ATOM 1036 C CA . ARG A 1 136 ? -10.897 -8.161 20.664 1.00 96.94 136 ARG A CA 1
ATOM 1037 C C . ARG A 1 136 ? -11.439 -7.825 22.053 1.00 96.94 136 ARG A C 1
ATOM 1039 O 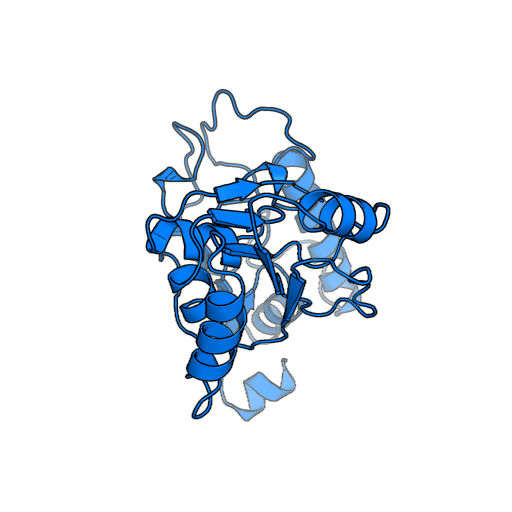O . ARG A 1 136 ? -12.409 -7.084 22.167 1.00 96.94 136 ARG A O 1
ATOM 1046 N N . GLU A 1 137 ? -10.813 -8.344 23.102 1.00 96.56 137 GLU A N 1
ATOM 1047 C CA . GLU A 1 137 ? -11.187 -8.082 24.490 1.00 96.56 137 GLU A CA 1
ATOM 1048 C C . GLU A 1 137 ? -11.022 -6.611 24.852 1.00 96.56 137 GLU A C 1
ATOM 1050 O O . GLU A 1 137 ? -11.834 -6.075 25.600 1.00 96.56 137 GLU A O 1
ATOM 1055 N N . HIS A 1 138 ? -9.992 -5.939 24.331 1.00 95.31 138 HIS A N 1
ATOM 1056 C CA . HIS A 1 138 ? -9.813 -4.510 24.555 1.00 95.31 138 HIS A CA 1
ATOM 1057 C C . HIS A 1 138 ? -10.963 -3.704 23.950 1.00 95.31 138 HIS A C 1
ATOM 1059 O O . HIS A 1 138 ? -11.606 -2.937 24.666 1.00 95.31 138 HIS A O 1
ATOM 1065 N N . VAL A 1 139 ? -11.250 -3.903 22.660 1.00 95.50 139 VAL A N 1
ATOM 1066 C CA . VAL A 1 139 ? -12.299 -3.136 21.970 1.00 95.50 139 VAL A CA 1
ATOM 1067 C C . VAL A 1 139 ? -13.697 -3.469 22.501 1.00 95.50 139 VAL A C 1
ATOM 1069 O O . VAL A 1 139 ? -14.565 -2.601 22.567 1.00 95.50 139 VAL A O 1
ATOM 1072 N N . ALA A 1 140 ? -13.921 -4.696 22.977 1.00 95.25 140 ALA A N 1
ATOM 1073 C CA . ALA A 1 140 ? -15.196 -5.091 23.568 1.00 95.25 140 ALA A CA 1
ATOM 1074 C C . ALA A 1 140 ? -15.550 -4.307 24.847 1.00 95.25 140 ALA A C 1
ATOM 1076 O O . ALA A 1 140 ? -16.732 -4.165 25.151 1.00 95.25 140 ALA A O 1
ATOM 1077 N N . ARG A 1 141 ? -14.567 -3.762 25.584 1.00 93.00 141 ARG A N 1
ATOM 1078 C CA . ARG A 1 141 ? -14.820 -3.035 26.847 1.00 93.00 141 ARG A CA 1
ATOM 1079 C C . ARG A 1 141 ? -15.616 -1.752 26.661 1.00 93.00 141 ARG A C 1
ATOM 1081 O O . ARG A 1 141 ? -16.387 -1.400 27.547 1.00 93.00 141 ARG A O 1
ATOM 1088 N N . SER A 1 142 ? -15.411 -1.042 25.552 1.00 91.44 142 SER A N 1
ATOM 1089 C CA . SER A 1 142 ? -16.159 0.191 25.281 1.00 91.44 142 SER A CA 1
ATOM 1090 C C . SER A 1 142 ? -17.523 -0.095 24.645 1.00 91.44 142 SER A C 1
ATOM 1092 O O . SER A 1 142 ? -18.433 0.722 24.758 1.00 91.44 142 SER A O 1
ATOM 1094 N N . GLY A 1 143 ? -17.660 -1.234 23.951 1.00 91.81 143 GLY A N 1
ATOM 1095 C CA . GLY A 1 143 ? -18.845 -1.589 23.166 1.00 91.81 143 GLY A CA 1
ATOM 1096 C C . GLY A 1 143 ? -19.100 -0.683 21.953 1.00 91.81 143 GLY A C 1
ATOM 1097 O O . GLY A 1 143 ? -20.134 -0.820 21.302 1.00 91.81 143 GLY A O 1
ATOM 1098 N N . LYS A 1 144 ? -18.190 0.252 21.645 1.00 96.81 144 LYS A N 1
ATOM 1099 C CA . LYS A 1 144 ? -18.334 1.201 20.533 1.00 96.81 144 LYS A CA 1
ATOM 1100 C C . LYS A 1 144 ? -17.982 0.542 19.192 1.00 96.81 144 LYS A C 1
ATOM 1102 O O . LYS A 1 144 ? -17.145 -0.362 19.171 1.00 96.81 144 LYS A O 1
ATOM 1107 N N . PRO A 1 145 ? -18.528 1.016 18.061 1.00 97.50 145 PRO A N 1
ATOM 1108 C CA . PRO A 1 145 ? -18.063 0.583 16.749 1.00 97.50 145 PRO A CA 1
ATOM 1109 C C . PRO A 1 145 ? -16.572 0.895 16.549 1.00 97.50 145 PRO A C 1
ATOM 1111 O O . PRO A 1 145 ? -16.074 1.933 17.005 1.00 97.50 145 PRO A O 1
ATOM 1114 N N . VAL A 1 146 ? -15.862 -0.014 15.882 1.00 98.31 146 VAL A N 1
ATOM 1115 C CA . VAL A 1 146 ? -14.400 -0.012 15.756 1.00 98.31 146 VAL A CA 1
ATOM 1116 C C . VAL A 1 146 ? -13.973 0.580 14.416 1.00 98.31 146 VAL A C 1
ATOM 1118 O O . VAL A 1 146 ? -14.342 0.090 13.350 1.00 98.31 146 VAL A O 1
ATOM 1121 N N . VAL A 1 147 ? -13.118 1.598 14.467 1.00 98.12 147 VAL A N 1
ATOM 1122 C CA . VAL A 1 147 ? -12.423 2.166 13.308 1.00 98.12 147 VAL A CA 1
ATOM 1123 C C . VAL A 1 147 ? -11.013 1.589 13.259 1.00 98.12 147 VAL A C 1
ATOM 1125 O O . VAL A 1 147 ? -10.214 1.831 14.165 1.00 98.12 147 VAL A O 1
ATOM 1128 N N . TYR A 1 148 ? -10.665 0.864 12.198 1.00 97.75 148 TYR A N 1
ATOM 1129 C CA . TYR A 1 148 ? -9.265 0.518 11.952 1.00 97.75 148 TYR A CA 1
ATOM 1130 C C . TYR A 1 148 ? -8.576 1.662 11.212 1.00 97.75 148 TYR A C 1
ATOM 1132 O O . TYR A 1 148 ? -9.001 2.046 10.125 1.00 97.75 148 TYR A O 1
ATOM 1140 N N . VAL A 1 149 ? -7.517 2.216 11.796 1.00 95.31 149 VAL A N 1
ATOM 1141 C CA . VAL A 1 149 ? -6.813 3.391 11.278 1.00 95.31 149 VAL A CA 1
ATOM 1142 C C . VAL A 1 149 ? -5.416 2.989 10.810 1.00 95.31 149 VAL A C 1
ATOM 1144 O O . VAL A 1 149 ? -4.558 2.639 11.619 1.00 95.31 149 VAL A O 1
ATOM 1147 N N . HIS A 1 150 ? -5.167 3.094 9.503 1.00 91.81 150 HIS A N 1
ATOM 1148 C CA . HIS A 1 150 ? -3.874 2.826 8.874 1.00 91.81 150 HIS A CA 1
ATOM 1149 C C . HIS A 1 150 ? -3.451 3.992 7.967 1.00 91.81 150 HIS A C 1
ATOM 1151 O O . HIS A 1 150 ? -3.646 3.981 6.746 1.00 91.81 150 HIS A O 1
ATOM 1157 N N . LEU A 1 151 ? -2.821 5.004 8.566 1.00 81.31 151 LEU A N 1
ATOM 1158 C CA . LEU A 1 151 ? -2.400 6.232 7.873 1.00 81.31 151 LEU A CA 1
ATOM 1159 C C . LEU A 1 151 ? -0.956 6.182 7.337 1.00 81.31 151 LEU A C 1
ATOM 1161 O O . LEU A 1 151 ? -0.533 7.083 6.613 1.00 81.31 151 LEU A O 1
ATOM 1165 N N . GLY A 1 152 ? -0.196 5.130 7.663 1.00 75.38 152 GLY A N 1
ATOM 1166 C CA . GLY A 1 152 ? 1.206 4.995 7.261 1.00 75.38 152 GLY A CA 1
ATOM 1167 C C . GLY A 1 152 ? 2.102 6.114 7.812 1.00 75.38 152 GLY A C 1
ATOM 1168 O O . GLY A 1 152 ? 1.822 6.700 8.858 1.00 75.38 152 GLY A O 1
ATOM 1169 N N . ARG A 1 153 ? 3.206 6.402 7.109 1.00 68.19 153 ARG A N 1
ATOM 1170 C CA . ARG A 1 153 ? 4.027 7.593 7.370 1.00 68.19 153 ARG A CA 1
ATOM 1171 C C . ARG A 1 153 ? 3.429 8.787 6.632 1.00 68.19 153 ARG A C 1
ATOM 1173 O O . ARG A 1 153 ? 3.137 8.687 5.445 1.00 68.19 153 ARG A O 1
ATOM 1180 N N . VAL A 1 154 ? 3.285 9.906 7.334 1.00 62.66 154 VAL A N 1
ATOM 1181 C CA . VAL A 1 154 ? 2.995 11.209 6.727 1.00 62.66 154 VAL A CA 1
ATOM 1182 C C . VAL A 1 154 ? 4.346 11.825 6.377 1.00 62.66 154 VAL A C 1
ATOM 1184 O O . VAL A 1 154 ? 5.135 12.107 7.276 1.00 62.66 154 VAL A O 1
ATOM 1187 N N . PHE A 1 155 ? 4.656 11.933 5.085 1.00 54.72 155 PHE A N 1
ATOM 1188 C CA . PHE A 1 155 ? 5.946 12.456 4.620 1.00 54.72 155 PHE A CA 1
ATOM 1189 C C . PHE A 1 155 ? 5.986 13.990 4.639 1.00 54.72 155 PHE A C 1
ATOM 1191 O O . PHE A 1 155 ? 7.051 14.564 4.838 1.00 54.72 155 PHE A O 1
ATOM 1198 N N . GLU A 1 156 ? 4.824 14.639 4.518 1.00 49.03 156 GLU A N 1
ATOM 1199 C CA . GLU A 1 156 ? 4.664 16.092 4.543 1.00 49.03 156 GLU A CA 1
ATOM 1200 C C . GLU A 1 156 ? 3.351 16.435 5.270 1.00 49.03 156 GLU A C 1
ATOM 1202 O O . GLU A 1 156 ? 2.268 16.038 4.839 1.00 49.03 156 GLU A O 1
ATOM 1207 N N . GLY A 1 157 ? 3.432 17.107 6.423 1.00 57.31 157 GLY A N 1
ATOM 1208 C CA . GLY A 1 157 ? 2.255 17.534 7.188 1.00 57.31 157 GLY A CA 1
ATOM 1209 C C . GLY A 1 157 ? 2.396 17.408 8.705 1.00 57.31 157 GLY A C 1
ATOM 1210 O O . GLY A 1 157 ? 3.296 16.751 9.225 1.00 57.31 157 GLY A O 1
ATOM 1211 N N . GLY A 1 158 ? 1.480 18.064 9.420 1.00 66.19 158 GLY A N 1
ATOM 1212 C CA . GLY A 1 158 ? 1.374 17.958 10.872 1.00 66.19 158 GLY A CA 1
ATOM 1213 C C . GLY A 1 158 ? 0.905 16.573 11.323 1.00 66.19 158 GLY A C 1
ATOM 1214 O O . GLY A 1 158 ? 0.283 15.820 10.568 1.00 66.19 158 GLY A O 1
ATOM 1215 N N . SER A 1 159 ? 1.187 16.252 12.585 1.00 78.12 159 SER A N 1
ATOM 1216 C CA . SER A 1 159 ? 0.674 15.051 13.245 1.00 78.12 159 SER A CA 1
ATOM 1217 C C . SER A 1 159 ? -0.843 14.924 13.053 1.00 78.12 159 SER A C 1
ATOM 1219 O O . SER A 1 159 ? -1.583 15.897 13.198 1.00 78.12 159 SER A O 1
ATOM 1221 N N . ARG A 1 160 ? -1.326 13.715 12.739 1.00 83.69 160 ARG A N 1
ATOM 1222 C CA . ARG A 1 160 ? -2.769 13.413 12.687 1.00 83.69 160 ARG A CA 1
ATOM 1223 C C . ARG A 1 160 ? -3.349 13.119 14.074 1.00 83.69 160 ARG A C 1
ATOM 1225 O O . ARG A 1 160 ? -4.567 13.082 14.214 1.00 83.69 160 ARG A O 1
ATOM 1232 N N . TRP A 1 161 ? -2.497 12.974 15.093 1.00 88.94 161 TRP A N 1
ATOM 1233 C CA . TRP A 1 161 ? -2.909 12.692 16.468 1.00 88.94 161 TRP A CA 1
ATOM 1234 C C . TRP A 1 161 ? -3.909 13.694 17.047 1.00 88.94 161 TRP A C 1
ATOM 1236 O O . TRP A 1 161 ? -4.874 13.218 17.631 1.00 88.94 161 TRP A O 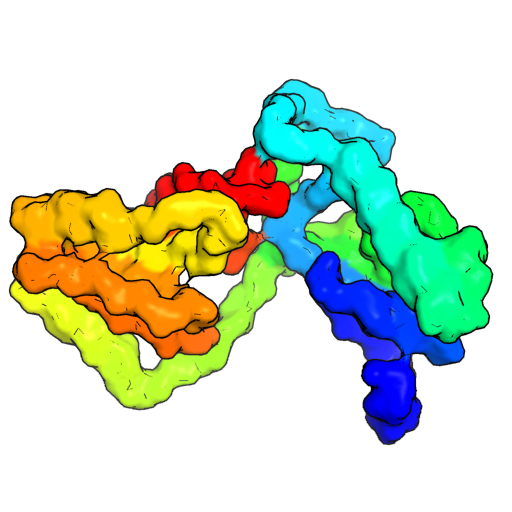1
ATOM 1246 N N . PRO A 1 162 ? -3.798 15.024 16.846 1.00 90.69 162 PRO A N 1
ATOM 1247 C CA . PRO A 1 162 ? -4.814 15.964 17.323 1.00 90.69 162 PRO A CA 1
ATOM 1248 C C . PRO A 1 162 ? -6.225 15.632 16.820 1.00 90.69 162 PRO A C 1
ATOM 1250 O O . PRO A 1 162 ? -7.150 15.551 17.619 1.00 90.69 162 PRO A O 1
ATOM 1253 N N . HIS A 1 163 ? -6.371 15.332 15.525 1.00 90.06 163 HIS A N 1
ATOM 1254 C CA . HIS A 1 163 ? -7.665 14.984 14.928 1.00 90.06 163 HIS A CA 1
ATOM 1255 C C . HIS A 1 163 ? -8.168 13.616 15.402 1.00 90.06 163 HIS A C 1
ATOM 1257 O O . HIS A 1 163 ? -9.358 13.450 15.663 1.00 90.06 163 HIS A O 1
ATOM 1263 N N . LEU A 1 164 ? -7.273 12.628 15.531 1.00 92.50 164 LEU A N 1
ATOM 1264 C CA . LEU A 1 164 ? -7.629 11.318 16.082 1.00 92.50 164 LEU A CA 1
ATOM 1265 C C . LEU A 1 164 ? -8.103 11.459 17.536 1.00 92.50 164 L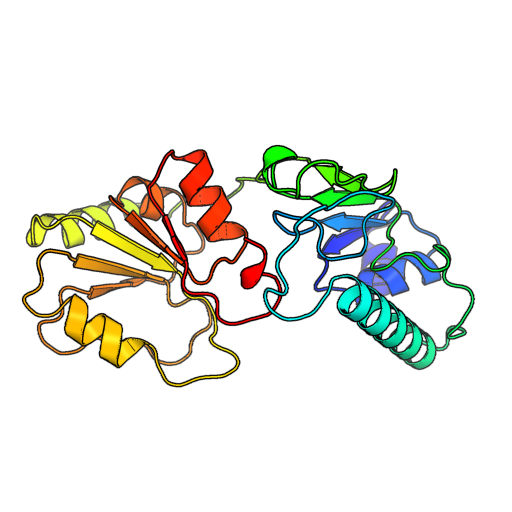EU A C 1
ATOM 1267 O O . LEU A 1 164 ? -9.162 10.954 17.891 1.00 92.50 164 LEU A O 1
ATOM 1271 N N . ASN A 1 165 ? -7.365 12.198 18.360 1.00 95.12 165 ASN A N 1
ATOM 1272 C CA . ASN A 1 165 ? -7.706 12.435 19.758 1.00 95.12 165 ASN A CA 1
ATOM 1273 C C . ASN A 1 165 ? -9.046 13.156 19.896 1.00 95.12 165 ASN A C 1
ATOM 1275 O O . ASN A 1 165 ? -9.882 12.714 20.676 1.00 95.12 165 ASN A O 1
ATOM 1279 N N . GLU A 1 166 ? -9.284 14.207 19.114 1.00 94.56 166 GLU A N 1
ATOM 1280 C CA . GLU A 1 166 ? -10.574 14.900 19.090 1.00 94.56 166 GLU A CA 1
ATOM 1281 C C . GLU A 1 166 ? -11.720 13.958 18.691 1.00 94.56 166 GLU A C 1
ATOM 1283 O O . GLU A 1 166 ? -12.758 13.927 19.345 1.00 94.56 166 GLU A O 1
ATOM 1288 N N . THR A 1 167 ? -11.513 13.127 17.666 1.00 94.31 167 THR A N 1
ATOM 1289 C CA . THR A 1 167 ? -12.546 12.216 17.146 1.00 94.31 167 THR A CA 1
ATOM 1290 C C . THR A 1 167 ? -12.914 11.110 18.139 1.00 94.31 167 THR A C 1
ATOM 1292 O O . THR A 1 167 ? -14.085 10.738 18.256 1.00 94.31 167 THR A O 1
ATOM 1295 N N . PHE A 1 168 ? -11.921 10.558 18.839 1.00 96.12 168 PHE A N 1
ATOM 1296 C CA . PHE A 1 168 ? -12.084 9.369 19.680 1.00 96.12 168 PHE A CA 1
ATOM 1297 C C . PHE A 1 168 ? -12.167 9.679 21.181 1.00 96.12 168 PHE A C 1
ATOM 1299 O O . PHE A 1 168 ? -12.327 8.759 21.974 1.00 96.12 168 PHE A O 1
ATOM 1306 N N . THR A 1 169 ? -12.113 10.946 21.600 1.00 96.31 169 THR A N 1
ATOM 1307 C CA . THR A 1 169 ? -12.341 11.332 23.005 1.00 96.31 169 THR A CA 1
ATOM 1308 C C . THR A 1 169 ? -13.808 11.675 23.222 1.00 96.31 169 THR A C 1
ATOM 1310 O O . THR A 1 169 ? -14.312 12.651 22.677 1.00 96.31 169 THR A O 1
ATOM 1313 N N . GLY A 1 170 ? -14.528 10.858 24.000 1.00 91.31 170 GLY A N 1
ATOM 1314 C CA . GLY A 1 170 ? -15.969 11.053 24.233 1.00 91.31 170 GLY A CA 1
ATOM 1315 C C . GLY A 1 170 ? -16.844 10.862 22.983 1.00 91.31 170 GLY A C 1
ATOM 1316 O O . GLY A 1 170 ? -18.055 11.075 23.033 1.00 91.31 170 GLY A O 1
ATOM 1317 N N . GLY A 1 171 ? -16.241 10.442 21.867 1.00 92.25 171 GLY A N 1
ATOM 1318 C CA . GLY A 1 171 ? -16.906 10.200 20.596 1.00 92.25 171 GLY A CA 1
ATOM 1319 C C . GLY A 1 171 ? -17.733 8.912 20.575 1.00 92.25 171 GLY A C 1
ATOM 1320 O O . GLY A 1 171 ? -17.744 8.113 21.517 1.00 92.25 171 GLY A O 1
ATOM 1321 N N . ARG A 1 172 ? -18.432 8.697 19.455 1.00 95.31 172 ARG A N 1
ATOM 1322 C CA . ARG A 1 172 ? -19.286 7.513 19.229 1.00 95.31 172 ARG A CA 1
ATOM 1323 C C . ARG A 1 172 ? -18.505 6.258 18.851 1.00 95.31 172 ARG A C 1
ATOM 1325 O O . ARG A 1 172 ? -19.055 5.167 18.920 1.00 95.31 172 ARG A O 1
ATOM 1332 N N . PHE A 1 173 ? -17.258 6.427 18.433 1.00 96.81 173 PHE A N 1
ATOM 1333 C CA . PHE A 1 173 ? -16.404 5.378 17.898 1.00 96.81 173 PHE A CA 1
ATOM 1334 C C . PHE A 1 173 ? -15.210 5.138 18.816 1.00 96.81 173 PHE A C 1
ATOM 1336 O O . PHE A 1 173 ? -14.870 5.991 19.634 1.00 96.81 173 PHE A O 1
ATOM 1343 N N . GLN A 1 174 ? -14.556 4.000 18.624 1.00 97.81 174 GLN A N 1
ATOM 1344 C CA . GLN A 1 174 ? -13.218 3.719 19.137 1.00 97.81 174 GLN A CA 1
ATOM 1345 C C . GLN A 1 174 ? -12.282 3.379 17.976 1.00 97.81 174 GLN A C 1
ATOM 1347 O O . GLN A 1 174 ? -12.744 2.960 16.913 1.00 97.81 174 GLN A O 1
ATOM 1352 N N . ALA A 1 175 ? -10.976 3.525 18.174 1.00 97.56 175 ALA A N 1
ATOM 1353 C CA . ALA A 1 175 ? -9.983 3.292 17.134 1.00 97.56 175 ALA A CA 1
ATOM 1354 C C . ALA A 1 175 ? -8.988 2.194 17.497 1.00 97.56 175 ALA A C 1
ATOM 1356 O O . ALA A 1 175 ? -8.472 2.148 18.611 1.00 97.56 175 ALA A O 1
ATOM 1357 N N . VAL A 1 176 ? -8.633 1.385 16.502 1.00 97.31 176 VAL A N 1
ATOM 1358 C CA . VAL A 1 176 ? -7.404 0.589 16.497 1.00 97.31 176 VAL A CA 1
ATOM 1359 C C . VAL A 1 176 ? -6.445 1.231 15.499 1.00 97.31 176 VAL A C 1
ATOM 1361 O O . VAL A 1 176 ? -6.664 1.159 14.292 1.00 97.31 176 VAL A O 1
ATOM 1364 N N . VAL A 1 177 ? -5.398 1.888 15.996 1.00 95.12 177 VAL A N 1
ATOM 1365 C CA . VAL A 1 177 ? -4.453 2.671 15.187 1.00 95.12 177 VAL A CA 1
ATOM 1366 C C . VAL A 1 177 ? -3.165 1.883 14.975 1.00 95.12 177 VAL A C 1
ATOM 1368 O O . VAL A 1 177 ? -2.418 1.639 15.926 1.00 95.12 177 VAL A O 1
ATOM 1371 N N . GLU A 1 178 ? -2.884 1.514 13.724 1.00 92.00 178 GLU A N 1
ATOM 1372 C CA . GLU A 1 178 ? -1.627 0.872 13.329 1.00 92.00 178 GLU A CA 1
ATOM 1373 C C . GLU A 1 178 ? -0.512 1.917 13.201 1.00 92.00 178 GLU A C 1
ATOM 1375 O O . GLU A 1 178 ? -0.587 2.857 12.405 1.00 92.00 178 GLU A O 1
ATOM 1380 N N . GLN A 1 179 ? 0.539 1.750 14.003 1.00 85.19 179 GLN A N 1
ATOM 1381 C CA . GLN A 1 179 ? 1.656 2.690 14.073 1.00 85.19 179 GLN A CA 1
ATOM 1382 C C . GLN A 1 179 ? 2.646 2.527 12.911 1.00 85.19 179 GLN A C 1
ATOM 1384 O O . GLN A 1 179 ? 3.350 3.475 12.552 1.00 85.19 179 GLN A O 1
ATOM 1389 N N . GLY A 1 180 ? 2.767 1.322 12.351 1.00 79.38 180 GLY A N 1
ATOM 1390 C CA . GLY A 1 180 ? 3.772 0.982 11.354 1.00 79.38 180 GLY A CA 1
ATOM 1391 C C . GLY A 1 180 ? 5.184 1.365 11.811 1.00 79.38 180 GLY A C 1
ATOM 1392 O O . GLY A 1 180 ? 5.687 0.892 12.831 1.00 79.38 180 GLY A O 1
ATOM 1393 N N . ARG A 1 181 ? 5.836 2.246 11.040 1.00 72.75 181 ARG A N 1
ATOM 1394 C CA . ARG A 1 181 ? 7.188 2.771 11.316 1.00 72.75 181 ARG A CA 1
ATOM 1395 C C . ARG A 1 181 ? 7.187 4.213 11.847 1.00 72.75 181 ARG A C 1
ATOM 1397 O O . ARG A 1 181 ? 8.204 4.903 11.694 1.00 72.75 181 ARG A O 1
ATOM 1404 N N . SER A 1 182 ? 6.060 4.698 12.361 1.00 73.12 182 SER A N 1
ATOM 1405 C CA . SER A 1 182 ? 5.943 6.038 12.944 1.00 73.12 182 SER A CA 1
ATOM 1406 C C . SER A 1 182 ? 6.528 6.049 14.366 1.00 73.12 182 SER A C 1
ATOM 1408 O O . SER A 1 182 ? 6.245 5.130 15.137 1.00 73.12 182 SER A O 1
ATOM 1410 N N . PRO A 1 183 ? 7.378 7.034 14.714 1.00 65.25 183 PRO A N 1
ATOM 1411 C CA . PRO A 1 183 ? 8.218 6.957 15.912 1.00 65.25 183 PRO A CA 1
ATOM 1412 C C . PRO A 1 183 ? 7.480 7.242 17.230 1.00 65.25 183 PRO A C 1
ATOM 1414 O O . PRO A 1 183 ? 7.897 6.707 18.253 1.00 65.25 183 PRO A O 1
ATOM 1417 N N . SER A 1 184 ? 6.384 8.014 17.210 1.00 77.62 184 SER A N 1
ATOM 1418 C CA . SER A 1 184 ? 5.732 8.507 18.434 1.00 77.62 184 SER A CA 1
ATOM 1419 C C . SER A 1 184 ? 4.201 8.474 18.326 1.00 77.62 184 SER A C 1
ATOM 1421 O O . SER A 1 184 ? 3.610 9.348 17.688 1.00 77.62 184 SER A O 1
ATOM 1423 N N . PRO A 1 185 ? 3.527 7.453 18.884 1.00 84.44 185 PRO A N 1
ATOM 1424 C CA . PRO A 1 185 ? 2.087 7.501 19.098 1.00 84.44 185 PRO A CA 1
ATOM 1425 C C . PRO A 1 185 ? 1.733 8.461 20.245 1.00 84.44 185 PRO A C 1
ATOM 1427 O O . PRO A 1 185 ? 2.394 8.448 21.279 1.00 84.44 185 PRO A O 1
ATOM 1430 N N . GLU A 1 186 ? 0.672 9.254 20.086 1.00 88.69 186 GLU A N 1
ATOM 1431 C CA . GLU A 1 186 ? 0.260 10.279 21.062 1.00 88.69 186 GLU A CA 1
ATOM 1432 C C . GLU A 1 186 ? -1.254 10.220 21.363 1.00 88.69 186 GLU A C 1
ATOM 1434 O O . GLU A 1 186 ? -1.962 11.211 21.156 1.00 88.69 186 GLU A O 1
ATOM 1439 N N . PRO A 1 187 ? -1.804 9.072 21.815 1.00 92.00 187 PRO A N 1
ATOM 1440 C CA . PRO A 1 187 ? -3.197 9.020 22.246 1.00 92.00 187 PRO A CA 1
ATOM 1441 C C . PRO A 1 187 ? -3.401 9.906 23.486 1.00 92.00 187 PRO A C 1
ATOM 1443 O O . PRO A 1 187 ? -2.666 9.795 24.470 1.00 92.00 187 PRO A O 1
ATOM 1446 N N . ALA A 1 188 ? -4.399 10.788 23.446 1.00 93.31 188 ALA A N 1
ATOM 1447 C CA . ALA A 1 188 ? -4.745 11.647 24.572 1.00 93.31 188 ALA A CA 1
ATOM 1448 C C . ALA A 1 188 ? -5.354 10.829 25.729 1.00 93.31 188 ALA A C 1
ATOM 1450 O O . ALA A 1 188 ? -6.020 9.816 25.489 1.00 93.31 188 ALA A O 1
ATOM 1451 N N . PRO A 1 189 ? -5.185 11.260 26.993 1.00 91.94 189 PRO A N 1
ATOM 1452 C CA . PRO A 1 189 ? -5.884 10.646 28.117 1.00 91.94 189 PRO A CA 1
ATOM 1453 C C . PRO A 1 189 ? -7.402 10.641 27.894 1.00 91.94 189 PRO A C 1
ATOM 1455 O O . PRO A 1 189 ? -7.993 11.679 27.609 1.00 91.94 189 PRO A O 1
ATOM 1458 N N . GLY A 1 190 ? -8.031 9.473 28.035 1.00 90.19 190 GLY A N 1
ATOM 1459 C CA . GLY A 1 190 ? -9.474 9.309 27.827 1.00 90.19 190 GLY A CA 1
ATOM 1460 C C . GLY A 1 190 ? -9.911 9.169 26.364 1.00 90.19 190 GLY A C 1
ATOM 1461 O O . GLY A 1 190 ? -11.105 9.009 26.121 1.00 90.19 190 GLY A O 1
ATOM 1462 N N . ALA A 1 191 ? -8.982 9.192 25.404 1.00 95.44 191 ALA A N 1
ATOM 1463 C CA . ALA A 1 191 ? -9.284 8.816 24.030 1.00 95.44 191 ALA A CA 1
ATOM 1464 C C . ALA A 1 191 ? -9.506 7.300 23.935 1.00 95.44 191 ALA A C 1
ATOM 1466 O O . ALA A 1 191 ? -8.689 6.512 24.420 1.00 95.44 191 ALA A O 1
ATOM 1467 N N . ASP A 1 192 ? -10.574 6.884 23.257 1.00 96.62 192 ASP A N 1
ATOM 1468 C CA . ASP A 1 192 ? -10.881 5.483 22.962 1.00 96.62 192 ASP A CA 1
ATOM 1469 C C . ASP A 1 192 ? -9.991 4.962 21.815 1.00 96.62 192 ASP A C 1
ATOM 1471 O O . ASP A 1 192 ? -10.469 4.569 20.750 1.00 96.62 192 ASP A O 1
ATOM 1475 N N . ILE A 1 193 ? -8.669 5.017 22.006 1.00 96.25 193 ILE A N 1
ATOM 1476 C CA . ILE A 1 193 ? -7.662 4.648 21.009 1.00 96.25 193 ILE A CA 1
ATOM 1477 C C . ILE A 1 193 ? -6.776 3.525 21.548 1.00 96.25 193 ILE A C 1
ATOM 1479 O O . ILE A 1 193 ? -5.972 3.717 22.461 1.00 96.25 193 ILE A O 1
ATOM 1483 N N . LEU A 1 194 ? -6.842 2.369 20.893 1.00 96.12 194 LEU A N 1
ATOM 1484 C CA . LEU A 1 194 ? -5.863 1.302 21.028 1.00 96.12 194 LEU A CA 1
ATOM 1485 C C . LEU A 1 194 ? -4.798 1.460 19.944 1.00 96.12 194 LEU A C 1
ATOM 1487 O O . LEU A 1 194 ? -5.092 1.380 18.754 1.00 96.12 194 LEU A O 1
ATOM 1491 N N . THR A 1 195 ? -3.539 1.628 20.338 1.00 94.38 195 THR A N 1
ATOM 1492 C CA . THR A 1 195 ? -2.435 1.624 19.371 1.00 94.38 195 THR A CA 1
ATOM 1493 C C . THR A 1 195 ? -1.832 0.234 19.236 1.00 94.38 195 THR A C 1
ATOM 1495 O O . THR A 1 195 ? -1.631 -0.467 20.228 1.00 94.38 195 THR A O 1
ATOM 1498 N N . VAL A 1 196 ? -1.549 -0.175 18.001 1.00 93.94 196 VAL A N 1
ATOM 1499 C CA . VAL A 1 196 ? -1.008 -1.498 17.682 1.00 93.94 196 VAL A CA 1
ATOM 1500 C C . VAL A 1 196 ? 0.169 -1.395 16.718 1.00 93.94 196 VAL A C 1
ATOM 1502 O O . VAL A 1 196 ? 0.342 -0.402 16.010 1.00 93.94 196 VAL A O 1
ATOM 1505 N N . ARG A 1 197 ? 0.998 -2.439 16.728 1.00 92.06 197 ARG A N 1
ATOM 1506 C CA . ARG A 1 197 ? 2.064 -2.666 15.754 1.00 92.06 197 ARG A CA 1
ATOM 1507 C C . ARG A 1 197 ? 2.078 -4.141 15.398 1.00 92.06 197 ARG A C 1
ATOM 1509 O O . ARG A 1 197 ? 2.735 -4.924 16.087 1.00 92.06 197 ARG A O 1
ATOM 1516 N N . LYS A 1 198 ? 1.291 -4.536 14.397 1.00 92.31 198 LYS A N 1
ATOM 1517 C CA . LYS A 1 198 ? 1.119 -5.948 14.033 1.00 92.31 198 LYS A CA 1
ATOM 1518 C C . LYS A 1 198 ? 1.677 -6.236 12.636 1.00 92.31 198 LYS A C 1
ATOM 1520 O O . LYS A 1 198 ? 1.512 -5.427 11.730 1.00 92.31 198 LYS A O 1
ATOM 1525 N N . PRO A 1 199 ? 2.341 -7.392 12.431 1.00 91.56 199 PRO A N 1
ATOM 1526 C CA . PRO A 1 199 ? 2.799 -7.807 11.103 1.00 91.56 199 PRO A CA 1
ATOM 1527 C C . PRO A 1 199 ? 1.659 -8.368 10.233 1.00 91.56 199 PRO A C 1
ATOM 1529 O O . PRO A 1 199 ? 1.893 -8.761 9.095 1.00 91.56 199 PRO A O 1
ATOM 1532 N N . TRP A 1 200 ? 0.446 -8.422 10.779 1.00 93.12 200 TRP A N 1
ATOM 1533 C CA . TRP A 1 200 ? -0.795 -8.866 10.162 1.00 93.12 200 TRP A CA 1
ATOM 1534 C C . TRP A 1 200 ? -1.845 -7.776 10.369 1.00 93.12 200 TRP A C 1
ATOM 1536 O O . TRP A 1 200 ? -1.888 -7.120 11.410 1.00 93.12 200 TRP A O 1
ATOM 1546 N N . MET A 1 201 ? -2.695 -7.582 9.375 1.00 94.75 201 MET A N 1
ATOM 1547 C CA . MET A 1 201 ? -3.724 -6.544 9.351 1.00 94.75 201 MET A CA 1
ATOM 1548 C C . MET A 1 201 ? -5.110 -7.162 9.205 1.00 94.75 201 MET A C 1
ATOM 1550 O O . MET A 1 201 ? -6.080 -6.615 9.724 1.00 94.75 201 MET A O 1
ATOM 1554 N N . GLY A 1 202 ? -5.210 -8.318 8.552 1.00 95.31 202 GLY A N 1
ATOM 1555 C CA . GLY A 1 202 ? -6.461 -8.990 8.258 1.00 95.31 202 GLY A CA 1
ATOM 1556 C C . GLY A 1 202 ? -7.407 -9.104 9.454 1.00 95.31 202 GLY A C 1
ATOM 1557 O O . GLY A 1 202 ? -8.502 -8.553 9.379 1.00 95.31 202 GLY A O 1
ATOM 1558 N N . PRO A 1 203 ? -6.977 -9.706 10.578 1.00 96.12 203 PRO A N 1
ATOM 1559 C CA . PRO A 1 203 ? -7.803 -9.800 11.780 1.00 96.12 203 PRO A CA 1
ATOM 1560 C C . PRO A 1 203 ? -8.256 -8.448 12.350 1.00 96.12 203 PRO A C 1
ATOM 1562 O O . PRO A 1 203 ? -9.324 -8.369 12.945 1.00 96.12 203 PRO A O 1
ATOM 1565 N N . LEU A 1 204 ? -7.473 -7.377 12.175 1.00 96.75 204 LEU A N 1
ATOM 1566 C CA . LEU A 1 204 ? -7.850 -6.032 12.627 1.00 96.75 204 LEU A CA 1
ATOM 1567 C C . LEU A 1 204 ? -8.951 -5.442 11.741 1.00 96.75 204 LEU A C 1
ATOM 1569 O O . LEU A 1 204 ? -9.895 -4.845 12.247 1.00 96.75 204 LEU A O 1
ATOM 1573 N N . VAL A 1 205 ? -8.863 -5.660 10.427 1.00 97.00 205 VAL A N 1
ATOM 1574 C CA . VAL A 1 205 ? -9.904 -5.256 9.470 1.00 97.00 205 VAL A CA 1
ATOM 1575 C C . VAL A 1 205 ? -11.169 -6.104 9.637 1.00 97.00 205 VAL A C 1
ATOM 1577 O O . VAL A 1 205 ? -12.277 -5.593 9.493 1.00 97.00 205 VAL A O 1
ATOM 1580 N N . ASP A 1 206 ? -11.034 -7.383 9.994 1.00 96.44 206 ASP A N 1
ATOM 1581 C CA . ASP A 1 206 ? -12.173 -8.255 10.304 1.00 96.44 206 ASP A CA 1
ATOM 1582 C C . ASP A 1 206 ? -12.943 -7.784 11.549 1.00 96.44 206 ASP A C 1
ATOM 1584 O O . ASP A 1 206 ? -14.153 -7.989 11.621 1.00 96.44 206 ASP A O 1
ATOM 1588 N N . LEU A 1 207 ? -12.269 -7.127 12.500 1.00 96.25 207 LEU A N 1
ATOM 1589 C CA . LEU A 1 207 ? -12.880 -6.526 13.692 1.00 96.25 207 LEU A CA 1
ATOM 1590 C C . LEU A 1 207 ? -13.492 -5.140 13.443 1.00 96.25 207 LEU A C 1
ATOM 1592 O O . LEU A 1 207 ? -14.256 -4.672 14.282 1.00 96.25 207 LEU A O 1
ATOM 1596 N N . ALA A 1 208 ? -13.136 -4.474 12.346 1.00 97.75 208 ALA A N 1
ATOM 1597 C CA . ALA A 1 208 ? -13.501 -3.087 12.103 1.00 97.75 208 ALA A CA 1
ATOM 1598 C C . ALA A 1 208 ? -14.865 -2.942 11.418 1.00 97.75 208 ALA A C 1
ATOM 1600 O O . ALA A 1 208 ? -15.212 -3.691 10.502 1.00 97.75 208 ALA A O 1
ATOM 1601 N N . ASP A 1 209 ? -15.599 -1.904 11.806 1.00 97.50 209 ASP A N 1
ATOM 1602 C CA . ASP A 1 209 ? -16.816 -1.452 11.130 1.00 97.50 209 ASP A CA 1
ATOM 1603 C C . ASP A 1 209 ? -16.491 -0.520 9.953 1.00 97.50 209 ASP A C 1
ATOM 1605 O O . ASP A 1 209 ? -17.234 -0.457 8.975 1.00 97.50 209 ASP A O 1
ATOM 1609 N N . ILE A 1 210 ? -15.355 0.180 10.025 1.00 97.19 210 ILE A N 1
ATOM 1610 C CA . ILE A 1 210 ? -14.845 1.072 8.980 1.00 97.19 210 ILE A CA 1
ATOM 1611 C C . ILE A 1 210 ? -13.312 1.098 8.995 1.00 97.19 210 ILE A C 1
ATOM 1613 O O . ILE A 1 210 ? -12.678 1.014 10.051 1.00 97.19 210 ILE A O 1
ATOM 1617 N N . VAL A 1 211 ? -12.711 1.240 7.814 1.00 97.69 211 VAL A N 1
ATOM 1618 C CA . VAL A 1 211 ? -11.267 1.417 7.639 1.00 97.69 211 VAL A CA 1
ATOM 1619 C C . VAL A 1 211 ? -10.962 2.867 7.269 1.00 97.69 211 VAL A C 1
ATOM 1621 O O . VAL A 1 211 ? -11.393 3.357 6.230 1.00 97.69 211 VAL A O 1
ATOM 1624 N N . LEU A 1 212 ? -10.180 3.554 8.096 1.00 94.94 212 LEU A N 1
ATOM 1625 C CA . LEU A 1 212 ? -9.608 4.858 7.783 1.00 94.94 212 LEU A CA 1
ATOM 1626 C C . LEU A 1 212 ? -8.174 4.663 7.292 1.00 94.94 212 LEU A C 1
ATOM 1628 O O . LEU A 1 212 ? -7.323 4.146 8.017 1.00 94.94 212 LEU A O 1
ATOM 1632 N N . THR A 1 213 ? -7.880 5.091 6.071 1.00 92.38 213 THR A N 1
ATOM 1633 C CA . THR A 1 213 ? -6.563 4.894 5.467 1.00 92.38 213 THR A CA 1
ATOM 1634 C C . THR A 1 213 ? -6.033 6.150 4.796 1.00 92.38 213 THR A C 1
ATOM 1636 O O . THR A 1 213 ? -6.788 7.034 4.411 1.00 92.38 213 THR A O 1
ATOM 1639 N N . SER A 1 214 ? -4.715 6.226 4.628 1.00 87.56 214 SER A N 1
ATOM 1640 C CA . SER A 1 214 ? -4.111 7.184 3.708 1.00 87.56 214 SER A CA 1
ATOM 1641 C C . SER A 1 214 ? -4.287 6.806 2.238 1.00 87.56 214 SER A C 1
ATOM 1643 O O . SER A 1 214 ? -3.839 7.560 1.402 1.00 87.56 214 SER A O 1
ATOM 1645 N N . GLY A 1 215 ? -4.904 5.673 1.892 1.00 88.25 215 GLY A N 1
ATOM 1646 C CA . GLY A 1 215 ? -5.063 5.250 0.493 1.00 88.25 215 GLY A CA 1
ATOM 1647 C C . GLY A 1 215 ? -3.876 4.439 -0.027 1.00 88.25 215 GLY A C 1
ATOM 1648 O O . GLY A 1 215 ? -3.678 4.312 -1.223 1.00 88.25 215 GLY A O 1
ATOM 1649 N N . THR A 1 216 ? -3.043 3.881 0.856 1.00 88.38 216 THR A N 1
ATOM 1650 C CA . THR A 1 216 ? -2.000 2.930 0.427 1.00 88.38 216 THR A CA 1
ATOM 1651 C C . THR A 1 216 ? -2.622 1.586 0.044 1.00 88.38 216 THR A C 1
ATOM 1653 O O . THR A 1 216 ? -3.633 1.162 0.603 1.00 88.38 216 THR A O 1
ATOM 1656 N N . SER A 1 217 ? -1.990 0.862 -0.884 1.00 90.69 217 SER A N 1
ATOM 1657 C CA . SER A 1 217 ? -2.600 -0.340 -1.480 1.00 90.69 217 SER A CA 1
ATOM 1658 C C . SER A 1 217 ? -2.968 -1.435 -0.476 1.00 90.69 217 SER A C 1
ATOM 1660 O O . SER A 1 217 ? -3.971 -2.109 -0.657 1.00 90.69 217 SER A O 1
ATOM 1662 N N . ALA A 1 218 ? -2.166 -1.648 0.572 1.00 91.12 218 ALA A N 1
ATOM 1663 C CA . ALA A 1 218 ? -2.425 -2.722 1.532 1.00 91.12 218 ALA A CA 1
ATOM 1664 C C . ALA A 1 218 ? -3.761 -2.534 2.285 1.00 91.12 218 ALA A C 1
ATOM 1666 O O . ALA A 1 218 ? -4.619 -3.408 2.155 1.00 91.12 218 ALA A O 1
ATOM 1667 N N . PRO A 1 219 ? -3.988 -1.435 3.034 1.00 92.12 219 PRO A N 1
ATOM 1668 C CA . PRO A 1 219 ? -5.250 -1.224 3.748 1.00 92.12 219 PRO A CA 1
ATOM 1669 C C . PRO A 1 219 ? -6.463 -1.075 2.822 1.00 92.12 219 PRO A C 1
ATOM 1671 O O . PRO A 1 219 ? -7.527 -1.583 3.169 1.00 92.12 219 PRO A O 1
ATOM 1674 N N . VAL A 1 220 ? -6.313 -0.456 1.641 1.00 93.88 220 VAL A N 1
ATOM 1675 C CA . VAL A 1 220 ? -7.401 -0.362 0.647 1.00 93.88 220 VAL A CA 1
ATOM 1676 C C . VAL A 1 220 ? -7.831 -1.757 0.197 1.00 93.88 220 VAL A C 1
ATOM 1678 O O . VAL A 1 220 ? -8.991 -2.135 0.355 1.00 93.88 220 VAL A O 1
ATOM 1681 N N . LEU A 1 221 ? -6.887 -2.570 -0.286 1.00 95.00 221 LEU A N 1
ATOM 1682 C CA . LEU A 1 221 ? -7.194 -3.922 -0.746 1.00 95.00 221 LEU A CA 1
ATOM 1683 C C . LEU A 1 221 ? -7.717 -4.799 0.394 1.00 95.00 221 LEU A C 1
ATOM 1685 O O . LEU A 1 221 ? -8.646 -5.572 0.185 1.00 95.00 221 LEU A O 1
ATOM 1689 N N . ALA A 1 222 ? -7.173 -4.677 1.606 1.00 95.00 222 ALA A N 1
ATOM 1690 C CA . ALA A 1 222 ? -7.645 -5.451 2.749 1.00 95.00 222 ALA A CA 1
ATOM 1691 C C . ALA A 1 222 ? -9.095 -5.124 3.131 1.00 95.00 222 ALA A C 1
ATOM 1693 O O . ALA A 1 222 ? -9.830 -6.049 3.485 1.00 95.00 222 ALA A O 1
ATOM 1694 N N . ALA A 1 223 ? -9.501 -3.853 3.030 1.00 95.81 223 ALA A N 1
ATOM 1695 C CA . ALA A 1 223 ? -10.874 -3.413 3.254 1.00 95.81 223 ALA A CA 1
ATOM 1696 C C . ALA A 1 223 ? -11.816 -3.931 2.159 1.00 95.81 223 ALA A C 1
ATOM 1698 O O . ALA A 1 223 ? -12.804 -4.597 2.471 1.00 95.81 223 ALA A O 1
ATOM 1699 N N . LEU A 1 224 ? -11.469 -3.709 0.884 1.00 94.88 224 LEU A N 1
ATOM 1700 C CA . LEU A 1 224 ? -12.280 -4.119 -0.270 1.00 94.88 224 LEU A CA 1
ATOM 1701 C C . LEU A 1 224 ? -12.528 -5.629 -0.286 1.00 94.88 224 LEU A C 1
ATOM 1703 O O . LEU A 1 224 ? -13.660 -6.084 -0.422 1.00 94.88 224 LEU A O 1
ATOM 1707 N N . VAL A 1 225 ? -11.475 -6.414 -0.057 1.00 94.44 225 VAL A N 1
ATOM 1708 C CA . VAL A 1 225 ? -11.546 -7.879 0.027 1.00 94.44 225 VAL A CA 1
ATOM 1709 C C . VAL A 1 225 ? -12.523 -8.369 1.095 1.00 94.44 225 VAL A C 1
ATOM 1711 O O . VAL A 1 225 ? -13.111 -9.438 0.943 1.00 94.44 225 VAL A O 1
ATOM 1714 N N . ARG A 1 226 ? -12.664 -7.613 2.185 1.00 95.19 226 ARG A N 1
ATOM 1715 C CA . ARG A 1 226 ? -13.516 -7.945 3.332 1.00 95.19 226 ARG A CA 1
ATOM 1716 C C . ARG A 1 226 ? -14.877 -7.257 3.279 1.00 95.19 226 ARG A C 1
ATOM 1718 O O . ARG A 1 226 ? -15.640 -7.374 4.232 1.00 95.19 226 ARG A O 1
ATOM 1725 N N . GLY A 1 227 ? -15.176 -6.522 2.205 1.00 95.62 227 GLY A N 1
ATOM 1726 C CA . GLY A 1 227 ? -16.407 -5.742 2.086 1.00 95.62 227 GLY A CA 1
ATOM 1727 C C . GLY A 1 227 ? -16.542 -4.670 3.170 1.00 95.62 227 GLY A C 1
ATOM 1728 O O . GLY A 1 227 ? -17.655 -4.375 3.602 1.00 95.62 227 GLY A O 1
ATOM 1729 N N . ARG A 1 228 ? -15.423 -4.122 3.660 1.00 96.94 228 ARG A N 1
ATOM 1730 C CA . ARG A 1 228 ? -15.436 -3.086 4.697 1.00 96.94 228 ARG A CA 1
ATOM 1731 C C . ARG A 1 228 ? -15.554 -1.696 4.071 1.00 96.94 228 ARG A C 1
ATOM 1733 O O . ARG A 1 228 ? -14.793 -1.398 3.148 1.00 96.94 228 ARG A O 1
ATOM 1740 N N . PRO A 1 229 ? -16.447 -0.831 4.589 1.00 96.62 229 PRO A N 1
ATOM 1741 C CA . PRO A 1 229 ? -16.449 0.583 4.245 1.00 96.62 229 PRO A CA 1
ATOM 1742 C C . PRO A 1 229 ? -15.073 1.198 4.499 1.00 96.62 229 PRO A C 1
ATOM 1744 O O . PRO A 1 229 ? -14.423 0.884 5.502 1.00 96.62 229 PRO A O 1
ATOM 1747 N N . LEU A 1 230 ? -14.645 2.088 3.607 1.00 94.75 230 LEU A N 1
ATOM 1748 C CA . LEU A 1 230 ? -13.362 2.766 3.720 1.00 94.75 230 LEU A CA 1
ATOM 1749 C C . LEU A 1 230 ? -13.510 4.277 3.545 1.00 94.75 230 LEU A C 1
ATOM 1751 O O . LEU A 1 230 ? -14.305 4.748 2.736 1.00 94.75 230 LEU A O 1
ATOM 1755 N N . ALA A 1 231 ? -12.720 5.022 4.310 1.00 92.56 231 ALA A N 1
ATOM 1756 C CA . ALA A 1 231 ? -12.517 6.451 4.151 1.00 92.56 231 ALA A CA 1
ATOM 1757 C C . ALA A 1 231 ? -11.028 6.702 3.895 1.00 92.56 231 ALA A C 1
ATOM 1759 O O . ALA A 1 231 ? -10.171 6.231 4.650 1.00 92.56 231 ALA A O 1
ATOM 1760 N N . ALA A 1 232 ? -10.724 7.440 2.831 1.00 89.00 232 ALA A N 1
ATOM 1761 C CA . ALA A 1 232 ? -9.360 7.777 2.452 1.00 89.00 232 ALA A CA 1
ATOM 1762 C C . ALA A 1 232 ? -9.034 9.233 2.816 1.00 89.00 232 ALA A C 1
ATOM 1764 O O . ALA A 1 232 ? -9.814 10.148 2.561 1.00 89.00 232 ALA A O 1
ATOM 1765 N N . SER A 1 233 ? -7.859 9.451 3.403 1.00 85.62 233 SER A N 1
ATOM 1766 C CA . SER A 1 233 ? -7.257 10.773 3.591 1.00 85.62 233 SER A CA 1
ATOM 1767 C C . SER A 1 233 ? -5.855 10.755 2.978 1.00 85.62 233 SER A C 1
ATOM 1769 O O . SER A 1 233 ? -4.878 10.505 3.696 1.00 85.62 233 SER A O 1
ATOM 1771 N N . PRO A 1 234 ? -5.748 10.942 1.648 1.00 83.12 234 PRO A N 1
ATOM 1772 C CA . PRO A 1 234 ? -4.483 10.816 0.942 1.00 83.12 234 PRO A CA 1
ATOM 1773 C C . PRO A 1 234 ? -3.447 11.814 1.460 1.00 83.12 234 PRO A C 1
ATOM 1775 O O . PRO A 1 234 ? -3.745 12.966 1.778 1.00 83.12 234 PRO A O 1
ATOM 1778 N N . ASN A 1 235 ? -2.212 11.336 1.563 1.00 75.06 235 ASN A N 1
ATOM 1779 C CA . ASN A 1 235 ? -1.041 12.038 2.076 1.00 75.06 235 ASN A CA 1
ATOM 1780 C C . ASN A 1 235 ? 0.133 12.104 1.073 1.00 75.06 235 ASN A C 1
ATOM 1782 O O . ASN A 1 235 ? 1.144 12.726 1.388 1.00 75.06 235 ASN A O 1
ATOM 1786 N N . GLY A 1 236 ? -0.005 11.522 -0.129 1.00 71.81 236 GLY A N 1
ATOM 1787 C CA . GLY A 1 236 ? 0.928 11.688 -1.252 1.00 71.81 236 GLY A CA 1
ATOM 1788 C C . GLY A 1 236 ? 1.134 10.428 -2.105 1.00 71.81 236 GLY A C 1
ATOM 1789 O O . GLY A 1 236 ? 0.467 9.415 -1.917 1.00 71.81 236 GLY A O 1
ATOM 1790 N N . SER A 1 237 ? 2.098 10.480 -3.035 1.00 71.94 237 SER A N 1
ATOM 1791 C CA . SER A 1 237 ? 2.527 9.340 -3.871 1.00 71.94 237 SER A CA 1
ATOM 1792 C C . SER A 1 237 ? 1.407 8.763 -4.769 1.00 71.94 237 SER A C 1
ATOM 1794 O O . SER A 1 237 ? 0.909 9.465 -5.656 1.00 71.94 237 SER A O 1
ATOM 1796 N N . GLU A 1 238 ? 1.034 7.495 -4.583 1.00 74.50 238 GLU A N 1
ATOM 1797 C CA . GLU A 1 238 ? -0.032 6.785 -5.296 1.00 74.50 238 GLU A CA 1
ATOM 1798 C C . GLU A 1 238 ? -1.422 7.063 -4.732 1.00 74.50 238 GLU A C 1
ATOM 1800 O O . GLU A 1 238 ? -2.420 6.787 -5.380 1.00 74.50 238 GLU A O 1
ATOM 1805 N N . GLN A 1 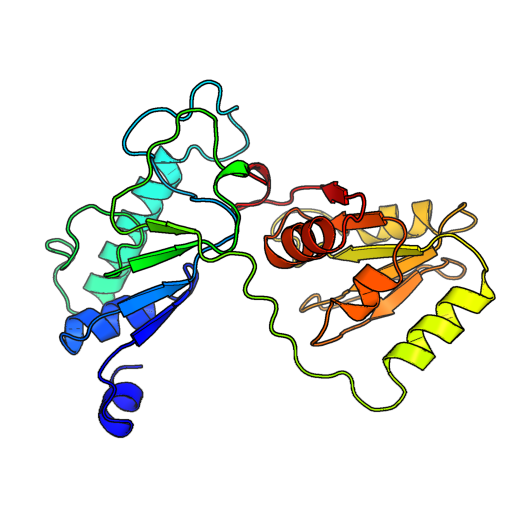239 ? -1.487 7.569 -3.505 1.00 81.00 239 GLN A N 1
ATOM 1806 C CA . GLN A 1 239 ? -2.701 7.550 -2.705 1.00 81.00 239 GLN A CA 1
ATOM 1807 C C . GLN A 1 239 ? -3.853 8.383 -3.271 1.00 81.00 239 GLN A C 1
ATOM 1809 O O . GLN A 1 239 ? -4.987 7.968 -3.096 1.00 81.00 239 GLN A O 1
ATOM 1814 N N . PRO A 1 240 ? -3.624 9.528 -3.947 1.00 80.38 240 PRO A N 1
ATOM 1815 C CA . PRO A 1 240 ? -4.714 10.248 -4.602 1.00 80.38 240 PRO A CA 1
ATOM 1816 C C . PRO A 1 240 ? -5.332 9.506 -5.798 1.00 80.38 240 PRO A C 1
ATOM 1818 O O . PRO A 1 240 ? -6.368 9.942 -6.279 1.00 80.38 240 PRO A O 1
ATOM 1821 N N . LEU A 1 241 ? -4.688 8.447 -6.306 1.00 74.62 241 LEU A N 1
ATOM 1822 C CA . LEU A 1 241 ? -5.198 7.624 -7.410 1.00 74.62 241 LEU A CA 1
ATOM 1823 C C . LEU A 1 241 ? -6.023 6.417 -6.929 1.00 74.62 241 LEU A C 1
ATOM 1825 O O . LEU A 1 241 ? -6.468 5.629 -7.760 1.00 74.62 241 LEU A O 1
ATOM 1829 N N . LEU A 1 242 ? -6.159 6.235 -5.612 1.00 66.81 242 LEU A N 1
ATOM 1830 C CA . LEU A 1 242 ? -6.826 5.107 -4.954 1.00 66.81 242 LEU A CA 1
ATOM 1831 C C . LEU A 1 242 ? -8.025 5.582 -4.136 1.00 66.81 242 LEU A C 1
ATOM 1833 O O . LEU A 1 242 ? -9.016 4.822 -4.094 1.00 66.81 242 LEU A O 1
#

Secondary structure (DSSP, 8-state):
-HHHHHHTT-S-EEEETT-THHHHHHHHHT--EEEE--SS--S--SB--TT----SS-HHHHHHHHHHHHHHHHHHTTS-SS--TTTT-SS--SEEEESS-GGGSPTT-B--TTEEE-------PPPPTTHHHHHHHHHHTT-PPEEEEE----SSS--SHHHHHHHHBSSS-EEEEE-TT-S---PPTTB-EEEE--S--HHHHHH-SEEEE---HHHHHHHHHTT--EEE---STTGGG-

Sequence (242 aa):
TVQAARADRADLLITSVLCHGTLLAAEVLDLPVVVVGLSVHLWDYRAGGDDEPPLGRPRLNRTREMRQQYAEVREQAGLPACGSRWGDDPLPGDALLLRGDPALEYPGAELPDRVRHVGPLRWEPKPGPGEVEAVREHVARSGKPVVYVHLGRVFEGGSRWPHLNETFTGGRFQAVVEQGRSPSPEPAPGADILTVRKPWMGPLVDLADIVLTSGTSAPVLAALVRGRPLAASPNGSEQPLL

pLDDT: mean 89.25, std 8.54, range [49.03, 98.31]

Radius of gyration: 20.58 Å; chains: 1; bounding box: 48×37×53 Å

Foldseek 3Di:
DLVVCVVVVDQEAEEELVCCVRLLSCVVVVHAYEYEYFQDDQADFPDDLPPVDPLDDDNPVLLVVQLQVNLVVCVVVVHHSADRPQHSGRVGTQAYEHQHDPVLGHPPGHHDPRYYHPHNPQDFDDDDPCPLVVVVVLQVVVVAAEEEEAADDQPDDDDCQVVQQVCQQVHRYAYEYACAPPDDDDRDVRGNYHYDHDSHCLSVLVRHQEYEYLQGRNSVRSCVVNVHHYDHDHRDDCRSSD

Organism: NCBI:txid2706086